Protein AF-A0A085F455-F1 (afdb_monomer)

pLDDT: mean 87.19, std 20.41, range [23.97, 98.62]

Nearest PDB structures (foldseek):
  7vla-assembly1_R  TM=3.488E-01  e=4.390E+00  Homo sapiens
  8xzj-assembly1_R  TM=2.790E-01  e=6.170E+00  Homo sapiens

Secondary structure (DSSP, 8-state):
---------------------------------TT-SS---HHHHIIIIIGGG--TT-HHHHHHHHHHHHHHHHHHHHHHHHHHHHHHHHHTTSTT--HHHHHHIIIIIHHHHHHHHHHHHHHHHH--TT--SPPPHHHHHHHHHHHHHHHHHHHHHHHHHHHHHHHHH--HHHHTS-GGG--TTSHHHHT-TTTHHHHHHHGGGHHHHHHHHHHHHHHHHSSPPB--S-B--HHHHHHHHHHHHHHHHHHHTT-HHHHHHHHHHHHT-SB---EEBSSTTSPPEESTTHHHHHHHHHHHHHHHHHHHHS--TT-----

Foldseek 3Di:
DDDDDDDDPDPDDDDDDDDDDPPPPPPPPPDDPLCHVFNQDLVVLCVVQQPVFDDPPCPVRNLVSSLRSQQSNLVSLLRLLVSLLVLLVVLLVDPQADPQLSVLSVPQQNVLSVLLNVLSVQLCVLDGSPFWWFAFPVSQVSNLVSLLSNLVSLQSNQLSLQLSQCRRFFDPDLNPDDSVQTGLQHPSQCPTPRRVVLNVVLVVCPVVVVVSCVVNVCSVPNAGKGFHRFDADPVLVVLLVVLVVQLVVCVVVVNVVSNVVSVVVNSRGHTGDQWMDRDPVDDTHHVPPPVSSSSSSSSSSSSSSSVVSDPPPPPDDDD

Structure (mmCIF, N/CA/C/O backbone):
data_AF-A0A085F455-F1
#
_entry.id   AF-A0A085F455-F1
#
loop_
_atom_site.group_PDB
_atom_site.id
_atom_site.type_symbol
_atom_site.label_atom_id
_atom_site.label_alt_id
_atom_site.label_comp_id
_atom_site.label_asym_id
_atom_site.label_entity_id
_atom_site.label_seq_id
_atom_site.pdbx_PDB_ins_code
_atom_site.Cartn_x
_atom_site.Cartn_y
_atom_site.Cartn_z
_atom_site.occupancy
_atom_site.B_iso_or_equiv
_atom_site.auth_seq_id
_atom_site.auth_comp_id
_atom_site.auth_asym_id
_atom_site.auth_atom_id
_atom_site.pdbx_PDB_model_num
ATOM 1 N N . MET A 1 1 ? 29.795 32.555 8.365 1.00 33.47 1 MET A N 1
ATOM 2 C CA . MET A 1 1 ? 28.987 32.125 7.207 1.00 33.47 1 MET A CA 1
ATOM 3 C C . MET A 1 1 ? 27.929 31.179 7.748 1.00 33.47 1 MET A C 1
ATOM 5 O O . MET A 1 1 ? 28.244 30.053 8.103 1.00 33.47 1 MET A O 1
ATOM 9 N N . ALA A 1 2 ? 26.744 31.723 8.022 1.00 25.17 2 ALA A N 1
ATOM 10 C CA . ALA A 1 2 ? 25.673 31.047 8.744 1.00 25.17 2 ALA A CA 1
ATOM 11 C C . ALA A 1 2 ? 24.740 30.371 7.738 1.00 25.17 2 ALA A C 1
ATOM 13 O O . ALA A 1 2 ? 24.202 31.044 6.862 1.00 25.17 2 ALA A O 1
ATOM 14 N N . ILE A 1 3 ? 24.563 29.058 7.863 1.00 25.19 3 ILE A N 1
ATOM 15 C CA . ILE A 1 3 ? 23.544 28.315 7.124 1.00 25.19 3 ILE A CA 1
ATOM 16 C C . ILE A 1 3 ? 22.402 28.053 8.101 1.00 25.19 3 ILE A C 1
ATOM 18 O O . ILE A 1 3 ? 22.572 27.426 9.148 1.00 25.19 3 ILE A O 1
ATOM 22 N N . ASN A 1 4 ? 21.266 28.658 7.767 1.00 23.97 4 ASN A N 1
ATOM 23 C CA . ASN A 1 4 ? 20.031 28.667 8.528 1.00 23.97 4 ASN A CA 1
ATOM 24 C C . ASN A 1 4 ? 19.478 27.254 8.719 1.00 23.97 4 ASN A C 1
ATOM 26 O O . ASN A 1 4 ? 19.321 26.491 7.768 1.00 23.97 4 ASN A O 1
ATOM 30 N N . ARG A 1 5 ? 19.119 26.960 9.970 1.00 28.23 5 ARG A N 1
ATOM 31 C CA . ARG A 1 5 ? 18.259 25.842 10.355 1.00 28.23 5 ARG A CA 1
ATOM 32 C C . ARG A 1 5 ? 16.844 26.135 9.856 1.00 28.23 5 ARG A C 1
ATOM 34 O O . ARG A 1 5 ? 16.268 27.151 10.242 1.00 28.23 5 ARG A O 1
ATOM 41 N N . CYS A 1 6 ? 16.289 25.257 9.027 1.00 24.95 6 CYS A N 1
ATOM 42 C CA . CYS A 1 6 ? 14.862 25.272 8.728 1.00 24.95 6 CYS A CA 1
ATOM 43 C C . CYS A 1 6 ? 14.133 24.633 9.919 1.00 24.95 6 CYS A C 1
ATOM 45 O O . CYS A 1 6 ? 14.405 23.486 10.268 1.00 24.95 6 CYS A O 1
ATOM 47 N N . ARG A 1 7 ? 13.310 25.439 10.596 1.00 31.94 7 ARG A N 1
ATOM 48 C CA . ARG A 1 7 ? 12.526 25.086 11.781 1.00 31.94 7 ARG A CA 1
ATOM 49 C C . ARG A 1 7 ? 11.224 24.394 11.380 1.00 31.94 7 ARG A C 1
ATOM 51 O O . ARG A 1 7 ? 10.552 24.842 10.457 1.00 31.94 7 ARG A O 1
ATOM 58 N N . ASP A 1 8 ? 10.903 23.340 12.120 1.00 29.95 8 ASP A N 1
ATOM 59 C CA . ASP A 1 8 ? 9.626 23.088 12.796 1.00 29.95 8 ASP A CA 1
ATOM 60 C C . ASP A 1 8 ? 8.366 23.681 12.146 1.00 29.95 8 ASP A C 1
ATOM 62 O O . ASP A 1 8 ? 8.032 24.853 12.314 1.00 29.95 8 ASP A O 1
ATOM 66 N N . THR A 1 9 ? 7.601 22.824 11.470 1.00 29.20 9 THR A N 1
ATOM 67 C CA . THR A 1 9 ? 6.179 23.065 11.206 1.00 29.20 9 THR A CA 1
ATOM 68 C C . THR A 1 9 ? 5.380 22.614 12.431 1.00 29.20 9 THR A C 1
ATOM 70 O O . THR A 1 9 ? 4.799 21.530 12.450 1.00 29.20 9 THR A O 1
ATOM 73 N N . GLU A 1 10 ? 5.382 23.431 13.486 1.00 25.84 10 GLU A N 1
ATOM 74 C CA . GLU A 1 10 ? 4.352 23.359 14.524 1.00 25.84 10 GLU A CA 1
ATOM 75 C C . GLU A 1 10 ? 3.045 23.903 13.939 1.00 25.84 10 GLU A C 1
ATOM 77 O O . GLU A 1 10 ? 2.931 25.075 13.581 1.00 25.84 10 GLU A O 1
ATOM 82 N N . ILE A 1 11 ? 2.043 23.033 13.828 1.00 29.02 11 ILE A N 1
ATOM 83 C CA . ILE A 1 11 ? 0.662 23.444 13.583 1.00 29.02 11 ILE A CA 1
ATOM 84 C C . ILE A 1 11 ? 0.160 24.065 14.890 1.00 29.02 11 ILE A C 1
ATOM 86 O O . ILE A 1 11 ? -0.181 23.359 15.838 1.00 29.02 11 ILE A O 1
ATOM 90 N N . ILE A 1 12 ? 0.154 25.396 14.949 1.00 26.20 12 ILE A N 1
ATOM 91 C CA . ILE A 1 12 ? -0.467 26.161 16.030 1.00 26.20 12 ILE A CA 1
ATOM 92 C C . ILE A 1 12 ? -1.983 26.098 15.824 1.00 26.20 12 ILE A C 1
ATOM 94 O O . ILE A 1 12 ? -2.517 26.689 14.886 1.00 26.20 12 ILE A O 1
ATOM 98 N N . PHE A 1 13 ? -2.689 25.394 16.710 1.00 29.12 13 PHE A N 1
ATOM 99 C CA . PHE A 1 13 ? -4.137 25.536 16.836 1.00 29.12 13 PHE A CA 1
ATOM 100 C C . PHE A 1 13 ? -4.429 26.903 17.461 1.00 29.12 13 PHE A C 1
ATOM 102 O O . PHE A 1 13 ? -4.141 27.140 18.633 1.00 29.12 13 PHE A O 1
ATOM 109 N N . MET A 1 14 ? -4.984 27.822 16.671 1.00 25.28 14 MET A N 1
ATOM 110 C CA . MET A 1 14 ? -5.562 29.052 17.203 1.00 25.28 14 MET A CA 1
ATOM 111 C C . MET A 1 14 ? -6.823 28.705 17.996 1.00 25.28 14 MET A C 1
ATOM 113 O O . MET A 1 14 ? -7.819 28.265 17.424 1.00 25.28 14 MET A O 1
ATOM 117 N N . ALA A 1 15 ? -6.785 28.926 19.310 1.00 30.97 15 ALA A N 1
ATOM 118 C CA . ALA A 1 15 ? -7.984 28.973 20.133 1.00 30.97 15 ALA A CA 1
ATOM 119 C C . ALA A 1 15 ? -8.836 30.173 19.686 1.00 30.97 15 ALA A C 1
ATOM 121 O O . ALA A 1 15 ? -8.443 31.328 19.859 1.00 30.97 15 ALA A O 1
ATOM 122 N N . VAL A 1 16 ? -9.978 29.895 19.059 1.00 33.66 16 VAL A N 1
ATOM 123 C CA . VAL A 1 16 ? -10.995 30.902 18.743 1.00 33.66 16 VAL A CA 1
ATOM 124 C C . VAL A 1 16 ? -11.759 31.208 20.031 1.00 33.66 16 VAL A C 1
ATOM 126 O O . VAL A 1 16 ? -12.177 30.292 20.732 1.00 33.66 16 VAL A O 1
ATOM 129 N N . SER A 1 17 ? -11.886 32.493 20.366 1.00 35.75 17 SER A N 1
ATOM 130 C CA . SER A 1 17 ? -12.490 32.969 21.613 1.00 35.75 17 SER A CA 1
ATOM 131 C C . SER A 1 17 ? -13.966 32.586 21.752 1.00 35.75 17 SER A C 1
ATOM 133 O O . SER A 1 17 ? -14.733 32.745 20.798 1.00 35.75 17 SER A O 1
ATOM 135 N N . ASP A 1 18 ? -14.356 32.212 22.972 1.00 43.06 18 ASP A N 1
ATOM 136 C CA . ASP A 1 18 ? -15.727 31.955 23.421 1.00 43.06 18 ASP A CA 1
ATOM 137 C C . ASP A 1 18 ? -16.638 33.181 23.246 1.00 43.06 18 ASP A C 1
ATOM 139 O O . ASP A 1 18 ? -16.778 34.015 24.139 1.00 43.06 18 ASP A O 1
ATOM 143 N N . ASN A 1 19 ? -17.307 33.276 22.099 1.00 42.50 19 ASN A N 1
ATOM 144 C CA . ASN A 1 19 ? -18.553 34.025 21.986 1.00 42.50 19 ASN A CA 1
ATOM 145 C C . ASN A 1 19 ? -19.696 33.013 21.943 1.00 42.50 19 ASN A C 1
ATOM 147 O O . ASN A 1 19 ? -19.888 32.311 20.951 1.00 42.50 19 ASN A O 1
ATOM 151 N N . ALA A 1 20 ? -20.429 32.931 23.055 1.00 49.34 20 ALA A N 1
ATOM 152 C CA . ALA A 1 20 ? -21.571 32.049 23.247 1.00 49.34 20 ALA A CA 1
ATOM 153 C C . ALA A 1 20 ? -22.680 32.357 22.226 1.00 49.34 20 ALA A C 1
ATOM 155 O O . ALA A 1 20 ? -23.489 33.268 22.407 1.00 49.34 20 ALA A O 1
ATOM 156 N N . LEU A 1 21 ? -22.703 31.584 21.142 1.00 42.16 21 LEU A N 1
ATOM 157 C CA . LEU A 1 21 ? -23.845 31.480 20.243 1.00 42.16 21 LEU A CA 1
ATOM 158 C C . LEU A 1 21 ? -24.899 30.534 20.847 1.00 42.16 21 LEU A C 1
ATOM 160 O O . LEU A 1 21 ? -24.553 29.653 21.640 1.00 42.16 21 LEU A O 1
ATOM 164 N N . PRO A 1 22 ? -26.187 30.699 20.493 1.00 40.34 22 PRO A N 1
ATOM 165 C CA . PRO A 1 22 ? -27.268 29.882 21.033 1.00 40.34 22 PRO A CA 1
ATOM 166 C C . PRO A 1 22 ? -26.998 28.405 20.749 1.00 40.34 22 PRO A C 1
ATOM 168 O O . PRO A 1 22 ? -26.666 28.047 19.619 1.00 40.34 22 PRO A O 1
ATOM 171 N N . SER A 1 23 ? -27.158 27.550 21.760 1.00 42.47 23 SER A N 1
ATOM 172 C CA . SER A 1 23 ? -26.943 26.104 21.679 1.00 42.47 23 SER A CA 1
ATOM 173 C C . SER A 1 23 ? -28.017 25.419 20.821 1.00 42.47 23 SER A C 1
ATOM 175 O O . SER A 1 23 ? -28.858 24.672 21.320 1.00 42.47 23 SER A O 1
ATOM 177 N N . GLN A 1 24 ? -28.015 25.677 19.516 1.00 43.00 24 GLN A N 1
ATOM 178 C CA . GLN A 1 24 ? -28.604 24.770 18.543 1.00 43.00 24 GLN A CA 1
ATOM 179 C C . GLN A 1 24 ? -27.673 23.567 18.445 1.00 43.00 24 GLN A C 1
ATOM 181 O O . GLN A 1 24 ? -26.610 23.608 17.829 1.00 43.00 24 GLN A O 1
ATOM 186 N N . ARG A 1 25 ? -28.063 22.503 19.143 1.00 37.16 25 ARG A N 1
ATOM 187 C CA . ARG A 1 25 ? -27.432 21.192 19.067 1.00 37.16 25 ARG A CA 1
ATOM 188 C C . ARG A 1 25 ? -27.737 20.637 17.674 1.00 37.16 25 ARG A C 1
ATOM 190 O O . ARG A 1 25 ? -28.777 20.025 17.466 1.00 37.16 25 ARG A O 1
ATOM 197 N N . TRP A 1 26 ? -26.887 20.943 16.699 1.00 39.47 26 TRP A N 1
ATOM 198 C CA . TRP A 1 26 ? -26.943 20.298 15.394 1.00 39.47 26 TRP A CA 1
ATOM 199 C C . TRP A 1 26 ? -26.636 18.819 15.622 1.00 39.47 26 TRP A C 1
ATOM 201 O O . TRP A 1 26 ? -25.518 18.468 15.998 1.00 39.47 26 TRP A O 1
ATOM 211 N N . GLU A 1 27 ? -27.637 17.955 15.462 1.00 40.25 27 GLU A N 1
ATOM 212 C CA . GLU A 1 27 ? -27.407 16.520 15.326 1.00 40.25 27 GLU A CA 1
ATOM 213 C C . GLU A 1 27 ? -26.680 16.310 13.999 1.00 40.25 27 GLU A C 1
ATOM 215 O O . GLU A 1 27 ? -27.286 16.149 12.941 1.00 40.25 27 GLU A O 1
ATOM 220 N N . ILE A 1 28 ? -25.350 16.389 14.039 1.00 45.66 28 ILE A N 1
ATOM 221 C CA . ILE A 1 28 ? -24.514 15.981 12.920 1.00 45.66 28 ILE A CA 1
ATOM 222 C C . ILE A 1 28 ? -24.628 14.457 12.862 1.00 45.66 28 ILE A C 1
ATOM 224 O O . ILE A 1 28 ? -23.912 13.737 13.554 1.00 45.66 28 ILE A O 1
ATOM 228 N N . SER A 1 29 ? -25.575 13.958 12.066 1.00 44.03 29 SER A N 1
ATOM 229 C CA . SER A 1 29 ? -25.596 12.553 11.673 1.00 44.03 29 SER A CA 1
ATOM 230 C C . SER A 1 29 ? -24.431 12.339 10.711 1.00 44.03 29 SER A C 1
ATOM 232 O O . SER A 1 29 ? -24.563 12.513 9.500 1.00 44.03 29 SER A O 1
ATOM 234 N N . VAL A 1 30 ? -23.259 12.022 11.262 1.00 52.03 30 VAL A N 1
ATOM 235 C CA . VAL A 1 30 ? -22.122 11.549 10.474 1.00 52.03 30 VAL A CA 1
ATOM 236 C C . VAL A 1 30 ? -22.474 10.134 10.026 1.00 52.03 30 VAL A C 1
ATOM 238 O O . VAL A 1 30 ? -22.297 9.170 10.764 1.00 52.03 30 VAL A O 1
ATOM 241 N N . ARG A 1 31 ? -23.070 10.005 8.839 1.00 53.38 31 ARG A N 1
ATOM 242 C CA . ARG A 1 31 ? -23.125 8.716 8.152 1.00 53.38 31 ARG A CA 1
ATOM 243 C C . ARG A 1 31 ? -21.870 8.607 7.314 1.00 53.38 31 ARG A C 1
ATOM 245 O O . ARG A 1 31 ? -21.777 9.252 6.271 1.00 53.38 31 ARG A O 1
ATOM 252 N N . PHE A 1 32 ? -20.926 7.800 7.778 1.00 56.12 32 PHE A N 1
ATOM 253 C CA . PHE A 1 32 ? -19.846 7.350 6.920 1.00 56.12 32 PHE A CA 1
ATOM 254 C C . PHE A 1 32 ? -20.467 6.591 5.751 1.00 56.12 32 PHE A C 1
ATOM 256 O O . PHE A 1 32 ? -21.420 5.820 5.904 1.00 56.12 32 PHE A O 1
ATOM 263 N N . ASN A 1 33 ? -20.010 6.902 4.545 1.00 54.34 33 ASN A N 1
ATOM 264 C CA . ASN A 1 33 ? -20.393 6.103 3.403 1.00 54.34 33 ASN A CA 1
ATOM 265 C C . ASN A 1 33 ? -19.706 4.747 3.594 1.00 54.34 33 ASN A C 1
ATOM 267 O O . ASN A 1 33 ? -18.479 4.686 3.557 1.00 54.34 33 ASN A O 1
ATOM 271 N N . LYS A 1 34 ? -20.494 3.684 3.793 1.00 51.16 34 LYS A N 1
ATOM 272 C CA . LYS A 1 34 ? -19.997 2.322 4.044 1.00 51.16 34 LYS A CA 1
ATOM 273 C C . LYS A 1 34 ? -18.950 1.869 3.012 1.00 51.16 34 LYS A C 1
ATOM 275 O O . LYS A 1 34 ? -18.047 1.100 3.322 1.00 51.16 34 LYS A O 1
ATOM 280 N N . PHE A 1 35 ? -19.030 2.404 1.791 1.00 46.34 35 PHE A N 1
ATOM 281 C CA . PHE A 1 35 ? -18.082 2.151 0.703 1.00 46.34 35 PHE A CA 1
ATOM 282 C C . PHE A 1 35 ? -17.162 3.337 0.385 1.00 46.34 35 PHE A C 1
ATOM 284 O O . PHE A 1 35 ? -16.270 3.207 -0.452 1.00 46.34 35 PHE A O 1
ATOM 291 N N . GLY A 1 36 ? -17.309 4.481 1.058 1.00 52.22 36 GLY A N 1
ATOM 292 C CA . GLY A 1 36 ? -16.774 5.763 0.589 1.00 52.22 36 GLY A CA 1
ATOM 293 C C . GLY A 1 36 ? -17.214 6.084 -0.835 1.00 52.22 36 GLY A C 1
ATOM 294 O O . GLY A 1 36 ? -18.028 5.373 -1.428 1.00 52.22 36 GLY A O 1
ATOM 295 N N . ALA A 1 37 ? -16.711 7.172 -1.409 1.00 50.44 37 ALA A N 1
ATOM 296 C CA . ALA A 1 37 ? -16.902 7.403 -2.839 1.00 50.44 37 ALA A CA 1
ATOM 297 C C . ALA A 1 37 ? -15.945 6.549 -3.695 1.00 50.44 37 ALA A C 1
ATOM 299 O O . ALA A 1 37 ? -16.165 6.415 -4.897 1.00 50.44 37 ALA A O 1
ATOM 300 N N . GLY A 1 38 ? -14.894 5.971 -3.098 1.00 62.97 38 GLY A N 1
ATOM 301 C CA . GLY A 1 38 ? -13.926 5.114 -3.785 1.00 62.97 38 GLY A CA 1
ATOM 302 C C . GLY A 1 38 ? -14.217 3.623 -3.624 1.00 62.97 38 GLY A C 1
ATOM 303 O O . GLY A 1 38 ? -14.039 3.082 -2.537 1.00 62.97 38 GLY A O 1
ATOM 304 N N . GLU A 1 39 ? -14.587 2.960 -4.721 1.00 85.19 39 GLU A N 1
ATOM 305 C CA . GLU A 1 39 ? -14.571 1.498 -4.825 1.00 85.19 39 GLU A CA 1
ATOM 306 C C . GLU A 1 39 ? -13.124 0.990 -4.738 1.00 85.19 39 GLU A C 1
ATOM 308 O O . GLU A 1 39 ? -12.268 1.413 -5.523 1.00 85.19 39 GLU A O 1
ATOM 313 N N . VAL A 1 40 ? -12.848 0.105 -3.780 1.00 92.25 40 VAL A N 1
ATOM 314 C CA . VAL A 1 40 ? -11.494 -0.393 -3.481 1.00 92.25 40 VAL A CA 1
ATOM 315 C C . VAL A 1 40 ? -11.287 -1.846 -3.893 1.00 92.25 40 VAL A C 1
ATOM 317 O O . VAL A 1 40 ? -10.155 -2.320 -3.841 1.00 92.25 40 VAL A O 1
ATOM 320 N N . ASP A 1 41 ? -12.343 -2.549 -4.308 1.00 92.00 41 ASP A N 1
ATOM 321 C CA . ASP A 1 41 ? -12.247 -3.911 -4.824 1.00 92.00 41 ASP A CA 1
ATOM 322 C C . ASP A 1 41 ? -11.886 -3.895 -6.316 1.00 92.00 41 ASP A C 1
ATOM 324 O O . ASP A 1 41 ? -12.641 -3.395 -7.161 1.00 92.00 41 ASP A O 1
ATOM 328 N N . TYR A 1 42 ? -10.732 -4.475 -6.663 1.00 94.12 42 TYR A N 1
ATOM 329 C CA . TYR A 1 42 ? -10.312 -4.616 -8.054 1.00 94.12 42 TYR A CA 1
ATOM 330 C C . TYR A 1 42 ? -11.346 -5.349 -8.914 1.00 94.12 42 TYR A C 1
ATOM 332 O O . TYR A 1 42 ? -11.505 -5.011 -10.088 1.00 94.12 42 TYR A O 1
ATOM 340 N N . ALA A 1 43 ? -12.076 -6.323 -8.362 1.00 93.19 43 ALA A N 1
ATOM 341 C CA . ALA A 1 43 ? -13.055 -7.101 -9.115 1.00 93.19 43 ALA A CA 1
ATOM 342 C C . ALA A 1 43 ? -14.157 -6.212 -9.710 1.00 93.19 43 ALA A C 1
ATOM 344 O O . ALA A 1 43 ? -14.609 -6.451 -10.834 1.00 93.19 43 ALA A O 1
ATOM 345 N N . VAL A 1 44 ? -14.546 -5.148 -9.002 1.00 90.81 44 VAL A N 1
ATOM 346 C CA . VAL A 1 44 ? -15.529 -4.184 -9.501 1.00 90.81 44 VAL A CA 1
ATOM 347 C C . VAL A 1 44 ? -14.956 -3.410 -10.685 1.00 90.81 44 VAL A C 1
ATOM 349 O O . VAL A 1 44 ? -15.589 -3.371 -11.743 1.00 90.81 44 VAL A O 1
ATOM 352 N N . HIS A 1 45 ? -13.733 -2.888 -10.573 1.00 91.19 45 HIS A N 1
ATOM 353 C CA . HIS A 1 45 ? -13.065 -2.186 -11.677 1.00 91.19 45 HIS A CA 1
ATOM 354 C C . HIS A 1 45 ? -12.835 -3.101 -12.882 1.00 91.19 45 HIS A C 1
ATOM 356 O O . HIS A 1 45 ? -13.123 -2.720 -14.014 1.00 91.19 45 HIS A O 1
ATOM 362 N N . TYR A 1 46 ? -12.405 -4.342 -12.660 1.00 93.19 46 TYR A N 1
ATOM 363 C CA . TYR A 1 46 ? -12.256 -5.335 -13.721 1.00 93.19 46 TYR A CA 1
ATOM 364 C C . TYR A 1 46 ? -13.590 -5.601 -14.426 1.00 93.19 46 TYR A C 1
ATOM 366 O O . TYR A 1 46 ? -13.653 -5.600 -15.654 1.00 93.19 46 TYR A O 1
ATOM 374 N N . SER A 1 47 ? -14.679 -5.776 -13.671 1.00 92.00 47 SER A N 1
ATOM 375 C CA . SER A 1 47 ? -16.007 -6.022 -14.244 1.00 92.00 47 SER A CA 1
ATOM 376 C C . SER A 1 47 ? -16.530 -4.854 -15.090 1.00 92.00 47 SER A C 1
ATOM 378 O O . SER A 1 47 ? -17.247 -5.079 -16.062 1.00 92.00 47 SER A O 1
ATOM 380 N N . GLN A 1 48 ? -16.159 -3.619 -14.742 1.00 90.44 48 GLN A N 1
ATOM 381 C CA . GLN A 1 48 ? -16.613 -2.405 -15.421 1.00 90.44 48 GLN A CA 1
ATOM 382 C C . GLN A 1 48 ? -15.744 -2.047 -16.629 1.00 90.44 48 GLN A C 1
ATOM 384 O O . GLN A 1 48 ? -16.273 -1.669 -17.674 1.00 90.44 48 GLN A O 1
ATOM 389 N N . PHE A 1 49 ? -14.422 -2.158 -16.489 1.00 87.19 49 PHE A N 1
ATOM 390 C CA . PHE A 1 49 ? -13.463 -1.632 -17.460 1.00 87.19 49 PHE A CA 1
ATOM 391 C C . PHE A 1 49 ? -12.788 -2.713 -18.303 1.00 87.19 49 PHE A C 1
ATOM 393 O O . PHE A 1 49 ? -12.408 -2.415 -19.429 1.00 87.19 49 PHE A O 1
ATOM 400 N N . ALA A 1 50 ? -12.672 -3.951 -17.808 1.00 90.31 50 ALA A N 1
ATOM 401 C CA . ALA A 1 50 ? -11.998 -5.043 -18.509 1.00 90.31 50 ALA A CA 1
ATOM 402 C C . ALA A 1 50 ? -12.972 -6.059 -19.107 1.00 90.31 50 ALA A C 1
ATOM 404 O O . ALA A 1 50 ? -13.070 -6.179 -20.329 1.00 90.31 50 ALA A O 1
ATOM 405 N N . ALA A 1 51 ? -13.730 -6.754 -18.259 1.00 92.06 51 ALA A N 1
ATOM 406 C CA . ALA A 1 51 ? -14.567 -7.889 -18.640 1.00 92.06 51 ALA A CA 1
ATOM 407 C C . ALA A 1 51 ? -15.477 -7.661 -19.870 1.00 92.06 51 ALA A C 1
ATOM 409 O O . ALA A 1 51 ? -15.568 -8.575 -20.690 1.00 92.06 51 ALA A O 1
ATOM 410 N N . PRO A 1 52 ? -16.111 -6.484 -20.076 1.00 93.56 52 PRO A N 1
ATOM 411 C CA . PRO A 1 52 ? -16.991 -6.262 -21.227 1.00 93.56 52 PRO A CA 1
ATOM 412 C C . PRO A 1 52 ? -16.265 -6.224 -22.577 1.00 93.56 52 PRO A C 1
ATOM 414 O O . PRO A 1 52 ? -16.904 -6.361 -23.621 1.00 93.56 52 PRO A O 1
ATOM 417 N N . PHE A 1 53 ? -14.950 -6.006 -22.564 1.00 91.38 53 PHE A N 1
ATOM 418 C CA . PHE A 1 53 ? -14.150 -5.754 -23.758 1.00 91.38 53 PHE A CA 1
ATOM 419 C C . PHE A 1 53 ? -13.051 -6.793 -23.989 1.00 91.38 53 PHE A C 1
ATOM 421 O O . PHE A 1 53 ? -12.316 -6.681 -24.971 1.00 91.38 53 PHE A O 1
ATOM 428 N N . VAL A 1 54 ? -12.931 -7.801 -23.119 1.00 89.06 54 VAL A N 1
ATOM 429 C CA . VAL A 1 54 ? -12.000 -8.914 -23.322 1.00 89.06 54 VAL A CA 1
ATOM 430 C C . VAL A 1 54 ? -12.468 -9.749 -24.512 1.00 89.06 54 VAL A C 1
ATOM 432 O O . VAL A 1 54 ? -13.581 -10.273 -24.530 1.00 89.06 54 VAL A O 1
ATOM 435 N N . ILE A 1 55 ? -11.602 -9.877 -25.516 1.00 89.62 55 ILE A N 1
ATOM 436 C CA . ILE A 1 55 ? -11.861 -10.634 -26.743 1.00 89.62 55 ILE A CA 1
ATOM 437 C C . ILE A 1 55 ? -10.797 -11.726 -26.870 1.00 89.62 55 ILE A C 1
ATOM 439 O O . ILE A 1 55 ? -9.595 -11.466 -26.746 1.00 89.62 55 ILE A O 1
ATOM 443 N N . GLU A 1 56 ? -11.232 -12.959 -27.130 1.00 91.75 56 GLU A N 1
ATOM 444 C CA . GLU A 1 56 ? -10.327 -14.085 -27.367 1.00 91.75 56 GLU A CA 1
ATOM 445 C C . GLU A 1 56 ? -9.405 -13.794 -28.565 1.00 91.75 56 GLU A C 1
ATOM 447 O O . GLU A 1 56 ? -9.849 -13.348 -29.623 1.00 91.75 56 GLU A O 1
ATOM 452 N N . GLY A 1 57 ? -8.099 -14.0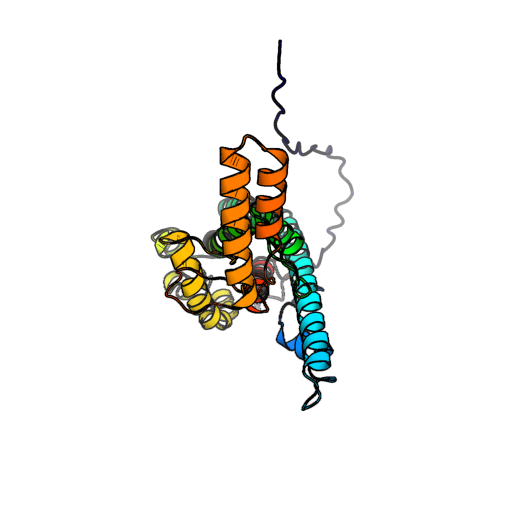14 -28.389 1.00 90.44 57 GLY A N 1
ATOM 453 C CA . GLY A 1 57 ? -7.092 -13.792 -29.431 1.00 90.44 57 GLY A CA 1
ATOM 454 C C . GLY A 1 57 ? -6.640 -12.338 -29.632 1.00 90.44 57 GLY A C 1
ATOM 455 O O . GLY A 1 57 ? -5.807 -12.099 -30.504 1.00 90.44 57 GLY A O 1
ATOM 456 N N . ASN A 1 58 ? -7.126 -11.368 -28.843 1.00 94.38 58 ASN A N 1
ATOM 457 C CA . ASN A 1 58 ? -6.683 -9.969 -28.924 1.00 94.38 58 ASN A CA 1
ATOM 458 C C . ASN A 1 58 ? -5.962 -9.501 -27.647 1.00 94.38 58 ASN A C 1
ATOM 460 O O . ASN A 1 58 ? -6.467 -8.683 -26.880 1.00 94.38 58 ASN A O 1
ATOM 464 N N . GLU A 1 59 ? -4.744 -10.004 -27.435 1.00 93.75 59 GLU A N 1
ATOM 465 C CA . GLU A 1 59 ? -3.928 -9.709 -26.245 1.00 93.75 59 GLU A CA 1
ATOM 466 C C . GLU A 1 59 ? -3.664 -8.212 -26.043 1.00 93.75 59 GLU A C 1
ATOM 468 O O . GLU A 1 59 ? -3.660 -7.729 -24.914 1.00 93.75 59 GLU A O 1
ATOM 473 N N . THR A 1 60 ? -3.480 -7.457 -27.131 1.00 92.50 60 THR A N 1
ATOM 474 C CA . THR A 1 60 ? -3.212 -6.012 -27.047 1.00 92.50 60 THR A CA 1
ATOM 475 C C . THR A 1 60 ? -4.419 -5.259 -26.492 1.00 92.50 60 THR A C 1
ATOM 477 O O . THR A 1 60 ? -4.266 -4.415 -25.610 1.00 92.50 60 THR A O 1
ATOM 480 N N . ASN A 1 61 ? -5.617 -5.587 -26.981 1.00 92.69 61 ASN A N 1
ATOM 481 C CA . ASN A 1 61 ? -6.865 -5.003 -26.503 1.00 92.69 61 ASN A CA 1
ATOM 482 C C . ASN A 1 61 ? -7.157 -5.406 -25.054 1.00 92.69 61 ASN A C 1
ATOM 484 O O . ASN A 1 61 ? -7.483 -4.552 -24.236 1.00 92.69 61 ASN A O 1
ATOM 488 N N . ASN A 1 62 ? -6.976 -6.686 -24.720 1.00 94.56 62 ASN A N 1
ATOM 489 C CA . ASN A 1 62 ? -7.211 -7.188 -23.366 1.00 94.56 62 ASN A CA 1
ATOM 490 C C . ASN A 1 62 ? -6.286 -6.494 -22.362 1.00 94.56 62 ASN A C 1
ATOM 492 O O . ASN A 1 62 ? -6.761 -5.972 -21.358 1.00 94.56 62 ASN A O 1
ATOM 496 N N . ARG A 1 63 ? -4.993 -6.374 -22.692 1.00 93.75 63 ARG A N 1
ATOM 497 C CA . ARG A 1 63 ? -4.020 -5.659 -21.861 1.00 93.75 63 ARG A CA 1
ATOM 498 C C . ARG A 1 63 ? -4.405 -4.198 -21.654 1.00 93.75 63 ARG A C 1
ATOM 500 O O . ARG A 1 63 ? -4.307 -3.716 -20.536 1.00 93.75 63 ARG A O 1
ATOM 507 N N . PHE A 1 64 ? -4.851 -3.500 -22.702 1.00 95.31 64 PHE A N 1
ATOM 508 C CA . PHE A 1 64 ? -5.301 -2.111 -22.575 1.00 95.31 64 PHE A CA 1
ATOM 509 C C . PHE A 1 64 ? -6.416 -1.979 -21.530 1.00 95.31 64 PHE A C 1
ATOM 511 O O . PHE A 1 64 ? -6.286 -1.201 -20.590 1.00 95.31 64 PHE A O 1
ATOM 518 N N . PHE A 1 65 ? -7.478 -2.775 -21.650 1.00 95.75 65 PHE A N 1
ATOM 519 C CA . PHE A 1 65 ? -8.622 -2.684 -20.745 1.00 95.75 65 PHE A CA 1
ATOM 520 C C . PHE A 1 65 ? -8.320 -3.178 -19.320 1.00 95.75 65 PHE A C 1
ATOM 522 O O . PHE A 1 65 ? -8.836 -2.624 -18.349 1.00 95.75 65 PHE A O 1
ATOM 529 N N . GLU A 1 66 ? -7.435 -4.165 -19.166 1.00 95.81 66 GLU A N 1
ATOM 530 C CA . GLU A 1 66 ? -6.908 -4.567 -17.858 1.00 95.81 66 GLU A CA 1
ATOM 531 C C . GLU A 1 66 ? -6.106 -3.443 -17.196 1.00 95.81 66 GLU A C 1
ATOM 533 O O . GLU A 1 66 ? -6.282 -3.182 -16.005 1.00 95.81 66 GLU A O 1
ATOM 538 N N . THR A 1 67 ? -5.264 -2.747 -17.962 1.00 96.19 67 THR A N 1
ATOM 539 C CA . THR A 1 67 ? -4.522 -1.578 -17.488 1.00 96.19 67 THR A CA 1
ATOM 540 C C . THR A 1 67 ? -5.464 -0.443 -17.081 1.00 96.19 67 THR A C 1
ATOM 542 O O . THR A 1 67 ? -5.246 0.159 -16.032 1.00 96.19 67 THR A O 1
ATOM 545 N N . GLU A 1 68 ? -6.547 -0.189 -17.825 1.00 96.12 68 GLU A N 1
ATOM 546 C CA . GLU A 1 68 ? -7.565 0.794 -17.416 1.00 96.12 68 GLU A CA 1
ATOM 547 C C . GLU A 1 68 ? -8.233 0.414 -16.090 1.00 96.12 68 GLU A C 1
ATOM 549 O O . GLU A 1 68 ? -8.361 1.258 -15.204 1.00 96.12 68 GLU A O 1
ATOM 554 N N . ALA A 1 69 ? -8.606 -0.858 -15.911 1.00 95.75 69 ALA A N 1
ATOM 555 C CA . ALA A 1 69 ? -9.161 -1.333 -14.645 1.00 95.75 69 ALA A CA 1
ATOM 556 C C . ALA A 1 69 ? -8.178 -1.135 -13.476 1.00 95.75 69 ALA A C 1
ATOM 558 O O . ALA A 1 69 ? -8.584 -0.741 -12.384 1.00 95.75 69 ALA A O 1
ATOM 559 N N . GLN A 1 70 ? -6.882 -1.375 -13.700 1.00 97.12 70 GLN A N 1
ATOM 560 C CA . GLN A 1 70 ? -5.839 -1.177 -12.687 1.00 97.12 70 GLN A CA 1
ATOM 561 C C . GLN A 1 70 ? -5.644 0.306 -12.335 1.00 97.12 70 GLN A C 1
ATOM 563 O O . GLN A 1 70 ? -5.529 0.635 -11.157 1.00 97.12 70 GLN A O 1
ATOM 568 N N . GLU A 1 71 ? -5.640 1.210 -13.319 1.00 96.56 71 GLU A N 1
ATOM 569 C CA . GLU A 1 71 ? -5.550 2.662 -13.077 1.00 96.56 71 GLU A CA 1
ATOM 570 C C . GLU A 1 71 ? -6.759 3.167 -12.273 1.00 96.56 71 GLU A C 1
ATOM 572 O O . GLU A 1 71 ? -6.607 3.900 -11.291 1.00 96.56 71 GLU A O 1
ATOM 577 N N . MET A 1 72 ? -7.967 2.722 -12.636 1.00 95.25 72 MET A N 1
ATOM 578 C CA . MET A 1 72 ? -9.194 3.088 -11.923 1.00 95.25 72 MET A CA 1
ATOM 579 C C . MET A 1 72 ? -9.217 2.555 -10.490 1.00 95.25 72 MET A C 1
ATOM 581 O O . MET A 1 72 ? -9.650 3.265 -9.579 1.00 95.25 72 MET A O 1
ATOM 585 N N . HIS A 1 73 ? -8.682 1.356 -10.266 1.00 95.94 73 HIS A N 1
ATOM 586 C CA . HIS A 1 73 ? -8.522 0.785 -8.931 1.00 95.94 73 HIS A CA 1
ATOM 587 C C . HIS A 1 73 ? -7.553 1.594 -8.064 1.00 95.94 73 HIS A C 1
ATOM 589 O O . HIS A 1 73 ? -7.905 1.972 -6.947 1.00 95.94 73 HIS A O 1
ATOM 595 N N . VAL A 1 74 ? -6.380 1.958 -8.594 1.00 96.69 74 VAL A N 1
ATOM 596 C CA . VAL A 1 74 ? -5.411 2.831 -7.900 1.00 96.69 74 VAL A CA 1
ATOM 597 C C . VAL A 1 74 ? -6.043 4.175 -7.531 1.00 96.69 74 VAL A C 1
ATOM 599 O O . VAL A 1 74 ? -5.863 4.666 -6.410 1.00 96.69 74 VAL A O 1
ATOM 602 N N . PHE A 1 75 ? -6.814 4.768 -8.444 1.00 95.38 75 PHE A N 1
ATOM 603 C CA . PHE A 1 75 ? -7.533 6.013 -8.187 1.00 95.38 75 PHE A CA 1
ATOM 604 C C . PHE A 1 75 ? -8.604 5.852 -7.096 1.00 95.38 75 PHE A C 1
ATOM 606 O O . PHE A 1 75 ? -8.670 6.668 -6.173 1.00 95.38 75 PHE A O 1
ATOM 613 N N . GLY A 1 76 ? -9.398 4.779 -7.160 1.00 94.56 76 GLY A N 1
ATOM 614 C CA . GLY A 1 76 ? -10.416 4.447 -6.161 1.00 94.56 76 GLY A CA 1
ATOM 615 C C . GLY A 1 76 ? -9.827 4.309 -4.758 1.00 94.56 76 GLY A C 1
ATOM 616 O O . GLY A 1 76 ? -10.278 4.984 -3.830 1.00 94.56 76 GLY A O 1
ATOM 617 N N . VAL A 1 77 ? -8.749 3.533 -4.625 1.00 95.88 77 VAL A N 1
ATOM 618 C CA . VAL A 1 77 ? -8.011 3.351 -3.364 1.00 95.88 77 VAL A CA 1
ATOM 619 C C . VAL A 1 77 ? -7.452 4.677 -2.844 1.00 95.88 77 VAL A C 1
ATOM 621 O O . VAL A 1 77 ? -7.586 4.980 -1.660 1.00 95.88 77 VAL A O 1
ATOM 624 N N . THR A 1 78 ? -6.886 5.514 -3.719 1.00 95.75 78 THR A N 1
ATOM 625 C CA . THR A 1 78 ? -6.343 6.829 -3.332 1.00 95.75 78 THR A CA 1
ATOM 626 C C . THR A 1 78 ? -7.416 7.732 -2.720 1.00 95.75 78 THR A C 1
ATOM 628 O O . THR A 1 78 ? -7.192 8.344 -1.673 1.00 95.75 78 THR A O 1
ATOM 631 N N . ASN A 1 79 ? -8.596 7.800 -3.340 1.00 94.62 79 ASN A N 1
ATOM 632 C CA . ASN A 1 79 ? -9.711 8.581 -2.805 1.00 94.62 79 ASN A CA 1
ATOM 633 C C . ASN A 1 79 ? -10.192 8.015 -1.468 1.00 94.62 79 ASN A C 1
ATOM 635 O O . ASN A 1 79 ? -10.387 8.771 -0.518 1.00 94.62 79 ASN A O 1
ATOM 639 N N . ALA A 1 80 ? -10.301 6.691 -1.367 1.00 94.12 80 ALA A N 1
ATOM 640 C CA . ALA A 1 80 ? -10.772 6.021 -0.165 1.00 94.12 80 ALA A CA 1
ATOM 641 C C . ALA A 1 80 ? -9.835 6.236 1.044 1.00 94.12 80 ALA A C 1
ATOM 643 O O . ALA A 1 80 ? -10.316 6.454 2.156 1.00 94.12 80 ALA A O 1
ATOM 644 N N . VAL A 1 81 ? -8.510 6.267 0.837 1.00 94.94 81 VAL A N 1
ATOM 645 C CA . VAL A 1 81 ? -7.525 6.625 1.881 1.00 94.94 81 VAL A CA 1
ATOM 646 C C . VAL A 1 81 ? -7.724 8.062 2.376 1.00 94.94 81 VAL A C 1
ATOM 648 O O . VAL A 1 81 ? -7.697 8.315 3.585 1.00 94.94 81 VAL A O 1
ATOM 651 N N . ASN A 1 82 ? -7.933 9.011 1.460 1.00 93.50 82 ASN A N 1
ATOM 652 C CA . ASN A 1 82 ? -8.138 10.418 1.810 1.00 93.50 82 ASN A CA 1
ATOM 653 C C . ASN A 1 82 ? -9.442 10.625 2.592 1.00 93.50 82 ASN A C 1
ATOM 655 O O . ASN A 1 82 ? -9.440 11.316 3.611 1.00 93.50 82 ASN A O 1
ATOM 659 N N . GLU A 1 83 ? -10.531 9.997 2.144 1.00 93.00 83 GLU A N 1
ATOM 660 C CA . GLU A 1 83 ? -11.826 10.022 2.831 1.00 93.00 83 GLU A CA 1
ATOM 661 C C . GLU A 1 83 ? -11.713 9.457 4.242 1.00 93.00 83 GLU A C 1
ATOM 663 O O . GLU A 1 83 ? -12.049 10.138 5.207 1.00 93.00 83 GLU A O 1
ATOM 668 N N . LEU A 1 84 ? -11.132 8.266 4.385 1.00 92.62 84 LEU A N 1
ATOM 669 C CA . LEU A 1 84 ? -11.019 7.609 5.681 1.00 92.62 84 LEU A CA 1
ATOM 670 C C . LEU A 1 84 ? -10.139 8.383 6.676 1.00 92.62 84 LEU A C 1
ATOM 672 O O . LEU A 1 84 ? -10.346 8.323 7.890 1.00 92.62 84 LEU A O 1
ATOM 676 N N . THR A 1 85 ? -9.152 9.121 6.165 1.00 93.88 85 THR A N 1
ATOM 677 C CA . THR A 1 85 ?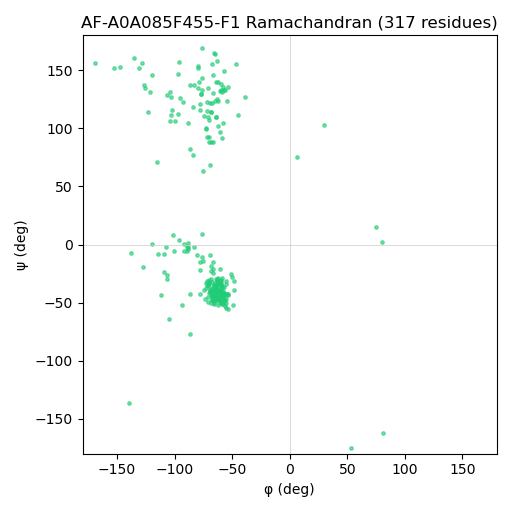 -8.330 10.031 6.972 1.00 93.88 85 THR A CA 1
ATOM 678 C C . THR A 1 85 ? -9.150 11.225 7.466 1.00 93.88 85 THR A C 1
ATOM 680 O O . THR A 1 85 ? -9.000 11.641 8.618 1.00 93.88 85 THR A O 1
ATOM 683 N N . ALA A 1 86 ? -10.015 11.787 6.617 1.00 92.88 86 ALA A N 1
ATOM 684 C CA . ALA A 1 86 ? -10.918 12.868 7.002 1.00 92.88 86 ALA A CA 1
ATOM 685 C C . ALA A 1 86 ? -11.958 12.389 8.028 1.00 92.88 86 ALA A C 1
ATOM 687 O O . ALA A 1 86 ? -12.189 13.071 9.027 1.00 92.88 86 ALA A O 1
ATOM 688 N N . ASP A 1 87 ? -12.503 11.191 7.838 1.00 91.44 87 ASP A N 1
ATOM 689 C CA . ASP A 1 87 ? -13.441 10.549 8.760 1.00 91.44 87 ASP A CA 1
ATOM 690 C C . ASP A 1 87 ? -12.820 10.353 10.152 1.00 91.44 87 ASP A C 1
ATOM 692 O O . ASP A 1 87 ? -13.394 10.762 11.167 1.00 91.44 87 ASP A O 1
ATOM 696 N N . ALA A 1 88 ? -11.577 9.866 10.210 1.00 92.50 88 ALA A N 1
ATOM 697 C CA . ALA A 1 88 ? -10.852 9.698 11.468 1.00 92.50 88 ALA A CA 1
ATOM 698 C C . ALA A 1 88 ? -10.621 11.036 12.193 1.00 92.50 88 ALA A C 1
ATOM 700 O O . ALA A 1 88 ? -10.653 11.100 13.426 1.00 92.50 88 ALA A O 1
ATOM 701 N N . LEU A 1 89 ? -10.414 12.122 11.440 1.00 93.44 89 LEU A N 1
ATOM 702 C CA . LEU A 1 89 ? -10.286 13.467 11.999 1.00 93.44 89 LEU A CA 1
ATOM 703 C C . LEU A 1 89 ? -11.614 13.974 12.583 1.00 93.44 89 LEU A C 1
ATOM 705 O O . LEU A 1 89 ? -11.612 14.627 13.630 1.00 93.44 89 LEU A O 1
ATOM 709 N N . LEU A 1 90 ? -12.744 13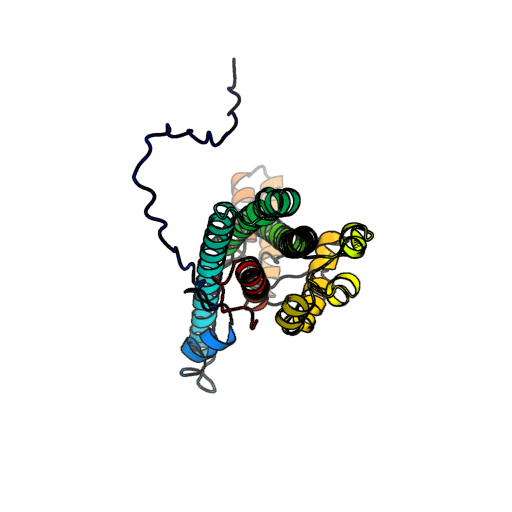.657 11.947 1.00 91.81 90 LEU A N 1
ATOM 710 C CA . LEU A 1 90 ? -14.068 13.986 12.478 1.00 91.81 90 LEU A CA 1
ATOM 711 C C . LEU A 1 90 ? -14.339 13.250 13.792 1.00 91.81 90 LEU A C 1
ATOM 713 O O . LEU A 1 90 ? -14.843 13.868 14.731 1.00 91.81 90 LEU A O 1
ATOM 717 N N . LEU A 1 91 ? -13.925 11.983 13.911 1.00 91.50 91 LEU A N 1
ATOM 718 C CA . LEU A 1 91 ? -14.076 11.225 15.158 1.00 91.50 91 LEU A CA 1
ATOM 719 C C . LEU A 1 91 ? -13.373 11.894 16.348 1.00 91.50 91 LEU A C 1
ATOM 721 O O . LEU A 1 91 ? -13.907 11.899 17.455 1.00 91.50 91 LEU A O 1
ATOM 725 N N . LEU A 1 92 ? -12.207 12.511 16.127 1.00 92.56 92 LEU A N 1
ATOM 726 C CA . LEU A 1 92 ? -11.475 13.257 17.163 1.00 92.56 92 LEU A CA 1
ATOM 727 C C . LEU A 1 92 ? -12.197 14.518 17.646 1.00 92.56 92 LEU A C 1
ATOM 729 O O . LEU A 1 92 ? -11.816 15.081 18.671 1.00 92.56 92 LEU A O 1
ATOM 733 N N . SER A 1 93 ? -13.201 14.979 16.904 1.00 88.44 93 SER A N 1
ATOM 734 C CA . SER A 1 93 ? -14.030 16.123 17.285 1.00 88.44 93 SER A CA 1
ATOM 735 C C . SER A 1 93 ? -15.244 15.702 18.120 1.00 88.44 93 SER A C 1
ATOM 737 O O . SER A 1 93 ? -15.983 16.559 18.603 1.00 88.44 93 SER A O 1
ATOM 739 N N . MET A 1 94 ? -15.473 14.395 18.300 1.00 83.00 94 MET A N 1
ATOM 740 C CA . MET A 1 94 ? -16.606 13.885 19.065 1.00 83.00 94 MET A CA 1
ATOM 741 C C . MET A 1 94 ? -16.276 13.789 20.563 1.00 83.00 94 MET A C 1
ATOM 743 O O . MET A 1 94 ? -15.218 13.283 20.934 1.00 83.00 94 MET A O 1
ATOM 747 N N . PRO A 1 95 ? -17.195 14.190 21.458 1.00 78.56 95 PRO A N 1
ATOM 748 C CA . PRO A 1 95 ? -16.955 14.221 22.904 1.00 78.56 95 PRO A CA 1
ATOM 749 C C . PRO A 1 95 ? -17.002 12.839 23.588 1.00 78.56 95 PRO A C 1
ATOM 751 O O . PRO A 1 95 ? -17.034 12.763 24.813 1.00 78.56 95 PRO A O 1
ATOM 754 N N . THR A 1 96 ? -17.072 11.741 22.830 1.00 85.94 96 THR A N 1
ATOM 755 C CA . THR A 1 96 ? -17.382 10.394 23.344 1.00 85.94 96 THR A CA 1
ATOM 756 C C . THR A 1 96 ? -16.164 9.489 23.533 1.00 85.94 96 THR A C 1
ATOM 758 O O . THR A 1 96 ? -16.305 8.377 24.051 1.00 85.94 96 THR A O 1
ATOM 761 N N . LEU A 1 97 ? -14.972 9.930 23.126 1.00 93.81 97 LEU A N 1
ATOM 762 C CA . LEU A 1 97 ? -13.755 9.130 23.241 1.00 93.81 97 LEU A CA 1
ATOM 763 C C . LEU A 1 97 ? -13.185 9.166 24.661 1.00 93.81 97 LEU A C 1
ATOM 765 O O . LEU A 1 97 ? -13.044 10.220 25.277 1.00 93.81 97 LEU A O 1
ATOM 769 N N . GLN A 1 98 ? -12.811 7.995 25.170 1.00 95.25 98 GLN A N 1
ATOM 770 C CA . GLN A 1 98 ? -12.024 7.875 26.392 1.00 95.25 98 GLN A CA 1
ATOM 771 C C . GLN A 1 98 ? -10.619 8.460 26.161 1.00 95.25 98 GLN A C 1
ATOM 773 O O . GLN A 1 98 ? -10.069 8.271 25.073 1.00 95.25 98 GLN A O 1
ATOM 778 N N . PRO A 1 99 ? -9.977 9.093 27.162 1.00 96.31 99 PRO A N 1
ATOM 779 C CA . PRO A 1 99 ? -8.716 9.816 26.956 1.00 96.31 99 PRO A CA 1
ATOM 780 C C . PRO A 1 99 ? -7.587 8.998 26.303 1.00 96.31 99 PRO A C 1
ATOM 782 O O . PRO A 1 99 ? -6.904 9.483 25.401 1.00 96.31 99 PRO A O 1
ATOM 785 N N . GLU A 1 100 ? -7.391 7.738 26.711 1.00 97.06 100 GLU A N 1
ATOM 786 C CA . GLU A 1 100 ? -6.363 6.878 26.096 1.00 97.06 100 GLU A CA 1
ATOM 787 C C . GLU A 1 100 ? -6.749 6.425 24.679 1.00 97.06 100 GLU A C 1
ATOM 789 O O . GLU A 1 100 ? -5.886 6.351 23.803 1.00 97.06 100 GLU A O 1
ATOM 794 N N . ALA A 1 101 ? -8.039 6.186 24.417 1.00 97.06 101 ALA A N 1
ATOM 795 C CA . ALA A 1 101 ? -8.523 5.864 23.076 1.00 97.06 101 ALA A CA 1
ATOM 796 C C . ALA A 1 101 ? -8.344 7.056 22.122 1.00 97.06 101 ALA A C 1
ATOM 798 O O . ALA A 1 101 ? -7.843 6.881 21.010 1.00 97.06 101 ALA A O 1
ATOM 799 N N . GLU A 1 102 ? -8.666 8.272 22.579 1.00 97.19 102 GLU A N 1
ATOM 800 C CA . GLU A 1 102 ? -8.448 9.511 21.829 1.00 97.19 102 GLU A CA 1
ATOM 801 C C . GLU A 1 102 ? -6.965 9.706 21.506 1.00 97.19 102 GLU A C 1
ATOM 803 O O . GLU A 1 102 ? -6.606 9.987 20.365 1.00 97.19 102 GLU A O 1
ATOM 808 N N . LYS A 1 103 ? -6.076 9.512 22.483 1.00 97.75 103 LYS A N 1
ATOM 809 C CA . LYS A 1 103 ? -4.625 9.620 22.290 1.00 97.75 103 LYS A CA 1
ATOM 810 C C . LYS A 1 103 ? -4.112 8.644 21.230 1.00 97.75 103 LYS A C 1
ATOM 812 O O . LYS A 1 103 ? -3.302 9.035 20.387 1.00 97.75 103 LYS A O 1
ATOM 817 N N . LEU A 1 104 ? -4.570 7.392 21.254 1.00 97.94 104 LEU A N 1
ATOM 818 C CA . LEU A 1 104 ? -4.201 6.376 20.263 1.00 97.94 104 LEU A CA 1
ATOM 819 C C . LEU A 1 104 ? -4.766 6.691 18.876 1.00 97.94 104 LEU A C 1
ATOM 821 O O . LEU A 1 104 ? -4.047 6.559 17.886 1.00 97.94 104 LEU A O 1
ATOM 825 N N . LEU A 1 105 ? -6.000 7.189 18.800 1.00 97.19 105 LEU A N 1
ATOM 826 C CA . LEU A 1 105 ? -6.590 7.643 17.543 1.00 97.19 105 LEU A CA 1
ATOM 827 C C . LEU A 1 105 ? -5.804 8.846 16.980 1.00 97.19 105 LEU A C 1
ATOM 829 O O . LEU A 1 105 ? -5.366 8.844 15.832 1.00 97.19 105 LEU A O 1
ATOM 833 N N . ARG A 1 106 ? -5.527 9.851 17.816 1.00 97.31 106 ARG A N 1
ATOM 834 C CA . ARG A 1 106 ? -4.854 11.104 17.441 1.00 97.31 106 ARG A CA 1
ATOM 835 C C . ARG A 1 106 ? -3.396 10.920 17.046 1.00 97.31 106 ARG A C 1
ATOM 837 O O . ARG A 1 106 ? -2.926 11.570 16.116 1.00 97.31 106 ARG A O 1
ATOM 844 N N . TYR A 1 107 ? -2.646 10.105 17.780 1.00 97.62 107 TYR A N 1
ATOM 845 C CA . TYR A 1 107 ? -1.198 9.996 17.590 1.00 97.62 107 TYR A CA 1
ATOM 846 C C . TYR A 1 107 ? -0.756 8.680 16.964 1.00 97.62 107 TYR A C 1
ATOM 848 O O . TYR A 1 107 ? 0.317 8.650 16.368 1.00 97.62 107 TYR A O 1
ATOM 856 N N . GLY A 1 108 ? -1.548 7.620 17.086 1.00 98.00 108 GLY A N 1
ATOM 857 C CA . GLY A 1 108 ? -1.324 6.362 16.384 1.00 98.00 108 GLY A CA 1
ATOM 858 C C . GLY A 1 108 ? -1.972 6.408 15.009 1.00 98.00 108 GLY A C 1
ATOM 859 O O . GLY A 1 108 ? -1.298 6.663 14.011 1.00 98.00 108 GLY A O 1
ATOM 860 N N . VAL A 1 109 ? -3.298 6.257 14.977 1.00 98.06 109 VAL A N 1
ATOM 861 C CA . VAL A 1 109 ? -4.088 6.122 13.742 1.00 98.06 109 VAL A CA 1
ATOM 862 C C . VAL A 1 109 ? -3.855 7.288 12.776 1.00 98.06 109 VAL A C 1
ATOM 864 O O . VAL A 1 109 ? -3.432 7.056 11.647 1.00 98.06 109 VAL A O 1
ATOM 867 N N . MET A 1 110 ? -4.029 8.545 13.203 1.00 97.75 110 MET A N 1
ATOM 868 C CA . MET A 1 110 ? -3.875 9.695 12.292 1.00 97.75 110 MET A CA 1
ATOM 869 C C . MET A 1 110 ? -2.457 9.846 11.731 1.00 97.75 110 MET A C 1
ATOM 871 O O . MET A 1 110 ? -2.281 10.237 10.576 1.00 97.75 110 MET A O 1
ATOM 875 N N . ARG A 1 111 ? -1.423 9.556 12.532 1.00 97.88 111 ARG A N 1
ATOM 876 C CA . ARG A 1 111 ? -0.037 9.636 12.048 1.00 97.88 111 ARG A CA 1
ATOM 877 C C . ARG A 1 111 ? 0.248 8.522 11.047 1.00 97.88 111 ARG A C 1
ATOM 879 O O . ARG A 1 111 ? 0.850 8.808 10.017 1.00 97.88 111 ARG A O 1
ATOM 886 N N . ARG A 1 112 ? -0.225 7.299 11.313 1.00 98.25 112 ARG A N 1
ATOM 887 C CA . ARG A 1 112 ? -0.096 6.166 10.386 1.00 98.25 112 ARG A CA 1
ATOM 888 C C . ARG A 1 112 ? -0.830 6.425 9.079 1.00 98.25 112 ARG A C 1
ATOM 890 O O . ARG A 1 112 ? -0.223 6.246 8.034 1.00 98.25 112 ARG A O 1
ATOM 897 N N . TRP A 1 113 ? -2.056 6.950 9.113 1.00 97.38 113 TRP A N 1
ATOM 898 C CA . TRP A 1 113 ? -2.766 7.332 7.888 1.00 97.38 113 TRP A CA 1
ATOM 899 C C . TRP A 1 113 ? -2.005 8.355 7.057 1.00 97.38 113 TRP A C 1
ATOM 901 O O . TRP A 1 113 ? -1.857 8.182 5.852 1.00 97.38 113 TRP A O 1
ATOM 911 N N . ARG A 1 114 ? -1.444 9.384 7.698 1.00 96.75 114 ARG A N 1
ATOM 912 C CA . ARG A 1 114 ? -0.611 10.364 6.996 1.00 96.75 114 ARG A CA 1
ATOM 913 C C . ARG A 1 114 ? 0.632 9.726 6.366 1.00 96.75 114 ARG A C 1
ATOM 915 O O . ARG A 1 114 ? 1.008 10.113 5.263 1.00 96.75 114 ARG A O 1
ATOM 922 N N . MET A 1 115 ? 1.278 8.788 7.058 1.00 98.25 115 MET A N 1
ATOM 923 C CA . MET A 1 115 ? 2.444 8.071 6.530 1.00 98.25 115 MET A CA 1
ATOM 924 C C . MET A 1 115 ? 2.062 7.152 5.363 1.00 98.25 115 MET A C 1
ATOM 926 O O . MET A 1 115 ? 2.729 7.196 4.334 1.00 98.25 115 MET A O 1
ATOM 930 N N . ILE A 1 116 ? 0.948 6.420 5.476 1.00 98.44 116 ILE A N 1
ATOM 931 C CA . ILE A 1 116 ? 0.368 5.599 4.403 1.00 98.44 116 ILE A CA 1
ATOM 932 C C . ILE A 1 116 ? 0.068 6.463 3.181 1.00 98.44 116 ILE A C 1
ATOM 934 O O . ILE A 1 116 ? 0.529 6.139 2.096 1.00 98.44 116 ILE A O 1
ATOM 938 N N . ALA A 1 117 ? -0.639 7.584 3.349 1.00 97.69 117 ALA A N 1
ATOM 939 C CA . ALA A 1 117 ? -0.995 8.473 2.246 1.00 97.69 117 ALA A CA 1
ATOM 940 C C . ALA A 1 117 ? 0.246 9.032 1.529 1.00 97.69 117 ALA A C 1
ATOM 942 O O . ALA A 1 117 ? 0.291 9.051 0.301 1.00 97.69 117 ALA A O 1
ATOM 943 N N . ALA A 1 118 ? 1.275 9.440 2.282 1.00 98.12 118 ALA A N 1
ATOM 944 C CA . ALA A 1 118 ? 2.529 9.923 1.707 1.00 98.12 118 ALA A CA 1
ATOM 945 C C . ALA A 1 118 ? 3.294 8.811 0.967 1.00 98.12 118 ALA A C 1
ATOM 947 O O . ALA A 1 118 ? 3.703 9.007 -0.174 1.00 98.12 118 ALA A O 1
ATOM 948 N N . ALA A 1 119 ? 3.448 7.635 1.583 1.00 98.44 119 ALA A N 1
ATOM 949 C CA . ALA A 1 119 ? 4.120 6.493 0.967 1.00 98.44 119 ALA A CA 1
ATOM 950 C C . ALA A 1 119 ? 3.380 6.003 -0.288 1.00 98.44 119 ALA A C 1
ATOM 952 O O . ALA A 1 119 ? 4.008 5.706 -1.301 1.00 98.44 119 ALA A O 1
ATOM 953 N N . TRP A 1 120 ? 2.049 5.970 -0.239 1.00 98.06 120 TRP A N 1
ATOM 954 C CA . TRP A 1 120 ? 1.189 5.608 -1.360 1.00 98.06 120 TRP A CA 1
ATOM 955 C C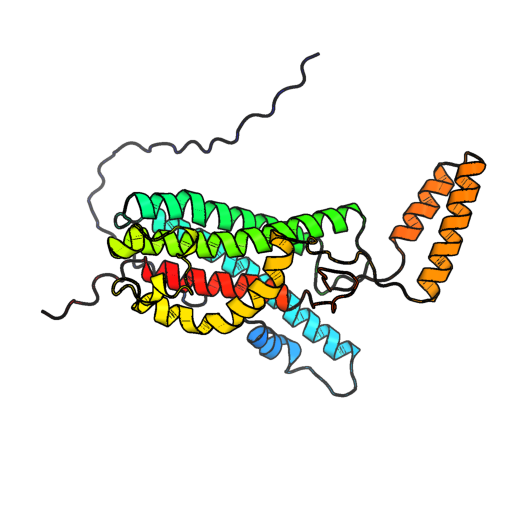 . TRP A 1 120 ? 1.322 6.589 -2.528 1.00 98.06 120 TRP A C 1
ATOM 957 O O . TRP A 1 120 ? 1.535 6.162 -3.662 1.00 98.06 120 TRP A O 1
ATOM 967 N N . ALA A 1 121 ? 1.284 7.898 -2.256 1.00 97.88 121 ALA A N 1
ATOM 968 C CA . ALA A 1 121 ? 1.475 8.928 -3.274 1.00 97.88 121 ALA A CA 1
ATOM 969 C C . ALA A 1 121 ? 2.876 8.865 -3.906 1.00 97.88 121 ALA A C 1
ATOM 971 O O . ALA A 1 121 ? 2.998 8.881 -5.131 1.00 97.88 121 ALA A O 1
ATOM 972 N N . ASP A 1 122 ? 3.928 8.729 -3.091 1.00 98.44 122 ASP A N 1
ATOM 973 C CA . ASP A 1 122 ? 5.302 8.578 -3.579 1.00 98.44 122 ASP A CA 1
ATOM 974 C C . ASP A 1 122 ? 5.441 7.326 -4.461 1.00 98.44 122 ASP A C 1
ATOM 976 O O . ASP A 1 122 ? 6.028 7.394 -5.542 1.00 98.44 122 ASP A O 1
ATOM 980 N N . PHE A 1 123 ? 4.874 6.192 -4.034 1.00 98.31 123 PHE A N 1
ATOM 981 C CA . PHE A 1 123 ? 4.895 4.941 -4.794 1.00 98.31 123 PHE A CA 1
ATOM 982 C C . PHE A 1 123 ? 4.171 5.090 -6.141 1.00 98.31 123 PHE A C 1
ATOM 984 O O . PHE A 1 123 ? 4.763 4.813 -7.186 1.00 98.31 123 PHE A O 1
ATOM 991 N N . GLY A 1 124 ? 2.933 5.594 -6.130 1.00 97.56 124 GLY A N 1
ATOM 992 C CA . GLY A 1 124 ? 2.115 5.792 -7.331 1.00 97.56 124 GLY A CA 1
ATOM 993 C C . GLY A 1 124 ? 2.662 6.854 -8.292 1.00 97.56 124 GLY A C 1
ATOM 994 O O . GLY A 1 124 ? 2.421 6.777 -9.493 1.00 97.56 124 GLY A O 1
ATOM 995 N N . SER A 1 125 ? 3.464 7.809 -7.805 1.00 97.81 125 SER A N 1
ATOM 996 C CA . SER A 1 125 ? 4.124 8.807 -8.664 1.00 97.81 125 SER A CA 1
ATOM 997 C C . SER A 1 125 ? 5.171 8.203 -9.609 1.00 97.81 125 SER A C 1
ATOM 999 O O . SER A 1 125 ? 5.522 8.806 -10.624 1.00 97.81 125 SER A O 1
ATOM 1001 N N . VAL A 1 126 ? 5.676 7.010 -9.278 1.00 98.19 126 VAL A N 1
ATOM 1002 C CA . VAL A 1 126 ? 6.701 6.302 -10.051 1.00 98.19 126 VAL A CA 1
ATOM 1003 C C . VAL A 1 126 ? 6.138 5.044 -10.702 1.00 98.19 126 VAL A C 1
ATOM 1005 O O . VAL A 1 126 ? 6.455 4.769 -11.863 1.00 98.19 126 VAL A O 1
ATOM 1008 N N . VAL A 1 127 ? 5.340 4.275 -9.961 1.00 97.94 127 VAL A N 1
ATOM 1009 C CA . VAL A 1 127 ? 4.783 2.988 -10.380 1.00 97.94 127 VAL A CA 1
ATOM 1010 C C . VAL A 1 127 ? 3.346 3.190 -10.846 1.00 97.94 127 VAL A C 1
ATOM 1012 O O . VAL A 1 127 ? 2.442 3.357 -10.034 1.00 97.94 127 VAL A O 1
ATOM 1015 N N . SER A 1 128 ? 3.141 3.123 -12.160 1.00 97.00 128 SER A N 1
ATOM 1016 C CA . SER A 1 128 ? 1.818 3.154 -12.795 1.00 97.00 128 SER A CA 1
ATOM 1017 C C . SER A 1 128 ? 1.591 1.861 -13.588 1.00 97.00 128 SER A C 1
ATOM 1019 O O . SER A 1 128 ? 2.551 1.335 -14.166 1.00 97.00 128 SER A O 1
ATOM 1021 N N . PRO A 1 129 ? 0.343 1.362 -13.655 1.00 97.12 129 PRO A N 1
ATOM 1022 C CA . PRO A 1 129 ? -0.056 0.279 -14.556 1.00 97.12 129 PRO A CA 1
ATOM 1023 C C . PRO A 1 129 ? 0.391 0.462 -16.016 1.00 97.12 129 PRO A C 1
ATOM 1025 O O . PRO A 1 129 ? 0.690 -0.516 -16.695 1.00 97.12 129 PRO A O 1
ATOM 1028 N N . ARG A 1 130 ? 0.485 1.710 -16.498 1.00 97.12 130 ARG A N 1
ATOM 1029 C CA . ARG A 1 130 ? 0.906 2.060 -17.868 1.00 97.12 130 ARG A CA 1
ATOM 1030 C C . ARG A 1 130 ? 2.417 2.235 -18.041 1.00 97.12 130 ARG A C 1
ATOM 1032 O O . ARG A 1 130 ? 2.874 2.608 -19.122 1.00 97.12 130 ARG A O 1
ATOM 1039 N N . ARG A 1 131 ? 3.219 2.045 -16.993 1.00 96.94 131 ARG A N 1
ATOM 1040 C CA . ARG A 1 131 ? 4.663 2.271 -17.081 1.00 96.94 131 ARG A CA 1
ATOM 1041 C C . ARG A 1 131 ? 5.339 1.180 -17.912 1.00 96.94 131 ARG A C 1
ATOM 1043 O O . ARG A 1 131 ? 5.334 0.016 -17.537 1.00 96.94 131 ARG A O 1
ATOM 1050 N N . GLU A 1 132 ? 6.037 1.594 -18.965 1.00 96.12 132 GLU A N 1
ATOM 1051 C CA . GLU A 1 132 ? 6.851 0.692 -19.797 1.00 96.12 132 GLU A CA 1
ATOM 1052 C C . GLU A 1 132 ? 8.361 0.869 -19.577 1.00 96.12 132 GLU A C 1
ATOM 1054 O O . GLU A 1 132 ? 9.128 -0.081 -19.712 1.00 96.12 132 GLU A O 1
ATOM 1059 N N . ARG A 1 133 ? 8.809 2.079 -19.218 1.00 96.81 133 ARG A N 1
ATOM 1060 C CA . ARG A 1 133 ? 10.240 2.397 -19.077 1.00 96.81 133 ARG A CA 1
ATOM 1061 C C . ARG A 1 133 ? 10.824 1.896 -17.754 1.00 96.81 133 ARG A C 1
ATOM 1063 O O . ARG A 1 133 ? 10.167 2.112 -16.733 1.00 96.81 133 ARG A O 1
ATOM 1070 N N . PRO A 1 134 ? 12.056 1.354 -17.733 1.00 97.94 134 PRO A N 1
ATOM 1071 C CA . PRO A 1 134 ? 12.774 0.978 -16.512 1.00 97.94 134 PRO A CA 1
ATOM 1072 C C . PRO A 1 134 ? 12.747 2.040 -15.409 1.00 97.94 134 PRO A C 1
ATOM 1074 O O . PRO A 1 134 ? 12.589 3.235 -15.673 1.00 97.94 134 PRO A O 1
ATOM 1077 N N . LEU A 1 135 ? 12.902 1.618 -14.156 1.00 97.44 135 LEU A N 1
ATOM 1078 C CA . LEU A 1 135 ? 13.139 2.531 -13.039 1.00 97.44 135 LEU A CA 1
ATOM 1079 C C . LEU A 1 135 ? 14.590 3.011 -13.064 1.00 97.44 135 LEU A C 1
ATOM 1081 O O . LEU A 1 135 ? 15.513 2.200 -13.116 1.00 97.44 135 LEU A O 1
ATOM 1085 N N . SER A 1 136 ? 14.796 4.319 -12.908 1.00 95.62 136 SER A N 1
ATOM 1086 C CA . SER A 1 136 ? 16.119 4.828 -12.542 1.00 95.62 136 SER A CA 1
ATOM 1087 C C . SER A 1 136 ? 16.521 4.339 -11.143 1.00 95.62 136 SER A C 1
ATOM 1089 O O . SER A 1 136 ? 15.676 3.923 -10.346 1.00 95.62 136 SER A O 1
ATOM 1091 N N . LEU A 1 137 ? 17.807 4.436 -10.793 1.00 92.94 137 LEU A N 1
ATOM 1092 C CA . LEU A 1 137 ? 18.284 4.070 -9.453 1.00 92.94 137 LEU A CA 1
ATOM 1093 C C . LEU A 1 137 ? 17.567 4.857 -8.339 1.00 92.94 137 LEU A C 1
ATOM 1095 O O . LEU A 1 137 ? 17.185 4.292 -7.311 1.00 92.94 137 LEU A O 1
ATOM 1099 N N . GLU A 1 138 ? 17.354 6.156 -8.551 1.00 96.38 138 GLU A N 1
ATOM 1100 C CA . GLU A 1 138 ? 16.639 7.026 -7.612 1.00 96.38 138 GLU A CA 1
ATOM 1101 C C . GLU A 1 138 ? 15.168 6.619 -7.481 1.00 96.38 138 GLU A C 1
ATOM 1103 O O . GLU A 1 138 ? 14.653 6.513 -6.369 1.00 96.38 138 GLU A O 1
ATOM 1108 N N . GLN A 1 139 ? 14.513 6.314 -8.606 1.00 97.56 139 GLN A N 1
ATOM 1109 C CA . GLN A 1 139 ? 13.137 5.820 -8.635 1.00 97.56 139 GLN A CA 1
ATOM 1110 C C . GLN A 1 139 ? 13.007 4.466 -7.935 1.00 97.56 139 GLN A C 1
ATOM 1112 O O . GLN A 1 139 ? 12.113 4.296 -7.115 1.00 97.56 139 GLN A O 1
ATOM 1117 N N . SER A 1 140 ? 13.917 3.524 -8.194 1.00 96.19 140 SER A N 1
ATOM 1118 C CA . SER A 1 140 ? 13.942 2.217 -7.529 1.00 96.19 140 SER A CA 1
ATOM 1119 C C . SER A 1 140 ? 14.137 2.361 -6.015 1.00 96.19 140 SER A C 1
ATOM 1121 O O . SER A 1 140 ? 13.435 1.721 -5.231 1.00 96.19 140 SER A O 1
ATOM 1123 N N . THR A 1 141 ? 15.013 3.278 -5.588 1.00 96.50 141 THR A N 1
ATOM 1124 C CA . THR A 1 141 ? 15.226 3.592 -4.165 1.00 96.50 141 THR A CA 1
ATOM 1125 C C . THR A 1 141 ? 13.975 4.193 -3.523 1.00 96.50 141 THR A C 1
ATOM 1127 O O . THR A 1 141 ? 13.579 3.771 -2.435 1.00 96.50 141 THR A O 1
ATOM 1130 N N . LEU A 1 142 ? 13.336 5.163 -4.187 1.00 98.00 142 LEU A N 1
ATOM 1131 C CA . LEU A 1 142 ? 12.104 5.794 -3.714 1.00 98.00 142 LEU A CA 1
ATOM 1132 C C . LEU A 1 142 ? 10.979 4.765 -3.579 1.00 98.00 142 LEU A C 1
ATOM 1134 O O . LEU A 1 142 ? 10.383 4.654 -2.511 1.00 98.00 142 LEU A O 1
ATOM 1138 N N . VAL A 1 143 ? 10.745 3.974 -4.626 1.00 98.06 143 VAL A N 1
ATOM 1139 C CA . VAL A 1 143 ? 9.716 2.930 -4.662 1.00 98.06 143 VAL A CA 1
ATOM 1140 C C . VAL A 1 143 ? 9.952 1.894 -3.572 1.00 98.06 143 VAL A C 1
ATOM 1142 O O . VAL A 1 143 ? 9.023 1.581 -2.832 1.00 98.06 143 VAL A O 1
ATOM 1145 N N . GLY A 1 144 ? 11.186 1.407 -3.409 1.00 96.75 144 GLY A N 1
ATOM 1146 C CA . GLY A 1 144 ? 11.529 0.472 -2.339 1.00 96.75 144 GLY A CA 1
ATOM 1147 C C . GLY A 1 144 ? 11.270 1.065 -0.953 1.00 96.75 144 GLY A C 1
ATOM 1148 O O . GLY A 1 144 ? 10.619 0.433 -0.121 1.00 96.75 144 GLY A O 1
ATOM 1149 N N . ARG A 1 145 ? 11.708 2.304 -0.698 1.00 97.44 145 ARG A N 1
ATOM 1150 C CA . ARG A 1 145 ? 11.462 2.992 0.579 1.00 97.44 145 ARG A CA 1
ATOM 1151 C C . ARG A 1 145 ? 9.967 3.132 0.863 1.00 97.44 145 ARG A C 1
ATOM 1153 O O . ARG A 1 145 ? 9.528 2.788 1.959 1.00 97.44 145 ARG A O 1
ATOM 1160 N N . SER A 1 146 ? 9.203 3.621 -0.109 1.00 98.31 146 SER A N 1
ATOM 1161 C CA . SER A 1 146 ? 7.767 3.855 0.032 1.00 98.31 146 SER A CA 1
ATOM 1162 C C . SER A 1 146 ? 6.993 2.552 0.209 1.00 98.31 146 SER A C 1
ATOM 1164 O O . SER A 1 146 ? 6.144 2.472 1.088 1.00 98.31 146 SER A O 1
ATOM 1166 N N . LEU A 1 147 ? 7.343 1.499 -0.533 1.00 97.62 147 LEU A N 1
ATOM 1167 C CA . LEU A 1 147 ? 6.727 0.179 -0.406 1.00 97.62 147 LEU A CA 1
ATOM 1168 C C . LEU A 1 147 ? 6.926 -0.422 0.992 1.00 97.62 147 LEU A C 1
ATOM 1170 O O . LEU A 1 147 ? 5.980 -0.905 1.610 1.00 97.62 147 LEU A O 1
ATOM 1174 N N . ASN A 1 148 ? 8.149 -0.366 1.523 1.00 96.69 148 ASN A N 1
ATOM 1175 C CA . ASN A 1 148 ? 8.428 -0.894 2.860 1.00 96.69 148 ASN A CA 1
ATOM 1176 C C . ASN A 1 148 ? 7.768 -0.049 3.961 1.00 96.69 148 ASN A C 1
ATOM 1178 O O . ASN A 1 148 ? 7.237 -0.613 4.918 1.00 96.69 148 ASN A O 1
ATOM 1182 N N . ALA A 1 149 ? 7.758 1.283 3.819 1.00 96.94 149 ALA A N 1
ATOM 1183 C CA . ALA A 1 149 ? 7.028 2.165 4.730 1.00 96.94 149 ALA A CA 1
ATOM 1184 C C . ALA A 1 149 ? 5.531 1.823 4.742 1.00 96.94 149 ALA A C 1
ATOM 1186 O O . ALA A 1 149 ? 4.970 1.595 5.811 1.00 96.94 149 ALA A O 1
ATOM 1187 N N . LEU A 1 150 ? 4.929 1.655 3.559 1.00 97.50 150 LEU A N 1
ATOM 1188 C CA . LEU A 1 150 ? 3.524 1.294 3.398 1.00 97.50 150 LEU A CA 1
ATOM 1189 C C . LEU A 1 150 ? 3.168 0.028 4.193 1.00 97.50 150 LEU A C 1
ATOM 1191 O O . LEU A 1 150 ? 2.303 0.084 5.060 1.00 97.50 150 LEU A O 1
ATOM 1195 N N . TYR A 1 151 ? 3.869 -1.093 3.991 1.00 97.44 151 TYR A N 1
ATOM 1196 C CA . TYR A 1 151 ? 3.563 -2.344 4.710 1.00 97.44 151 TYR A CA 1
ATOM 1197 C C . TYR A 1 151 ? 3.794 -2.262 6.229 1.00 97.44 151 TYR A C 1
ATOM 1199 O O . TYR A 1 151 ? 3.070 -2.900 7.002 1.00 97.44 151 TYR A O 1
ATOM 1207 N N . ILE A 1 152 ? 4.783 -1.485 6.684 1.00 96.62 152 ILE A N 1
ATOM 1208 C CA . ILE A 1 152 ? 5.010 -1.247 8.118 1.00 96.62 152 ILE A CA 1
ATOM 1209 C C . ILE A 1 152 ? 3.852 -0.441 8.714 1.00 96.62 152 ILE A C 1
ATOM 1211 O O . ILE A 1 152 ? 3.347 -0.792 9.785 1.00 96.62 152 ILE A O 1
ATOM 1215 N N . ASP A 1 153 ? 3.438 0.624 8.032 1.00 98.00 153 ASP A N 1
ATOM 1216 C CA . ASP A 1 153 ? 2.398 1.523 8.513 1.00 98.00 153 ASP A CA 1
ATOM 1217 C C . ASP A 1 153 ? 1.005 0.896 8.446 1.00 98.00 153 ASP A C 1
ATOM 1219 O O . ASP A 1 153 ? 0.248 1.065 9.399 1.00 98.00 153 ASP A O 1
ATOM 1223 N N . LEU A 1 154 ? 0.691 0.112 7.407 1.00 98.19 154 LEU A N 1
ATOM 1224 C CA . LEU A 1 154 ? -0.566 -0.641 7.302 1.00 98.19 154 LEU A CA 1
ATOM 1225 C C . LEU A 1 154 ? -0.749 -1.580 8.501 1.00 98.19 154 LEU A C 1
ATOM 1227 O O . LEU A 1 154 ? -1.789 -1.564 9.151 1.00 98.19 154 LEU A O 1
ATOM 1231 N N . HIS A 1 155 ? 0.281 -2.351 8.863 1.00 96.75 155 HIS A N 1
ATOM 1232 C CA . HIS A 1 155 ? 0.195 -3.235 10.028 1.00 96.75 155 HIS A CA 1
ATOM 1233 C C . HIS A 1 155 ? 0.105 -2.451 11.345 1.00 96.75 155 HIS A C 1
ATOM 1235 O O . HIS A 1 155 ? -0.741 -2.741 12.188 1.00 96.75 155 HIS A O 1
ATOM 1241 N N . GLY A 1 156 ? 0.947 -1.424 11.511 1.00 97.31 156 GLY A N 1
ATOM 1242 C CA . GLY A 1 156 ? 0.936 -0.591 12.715 1.00 97.31 156 GLY A CA 1
ATOM 1243 C C . GLY A 1 156 ? -0.379 0.169 12.914 1.00 97.31 156 GLY A C 1
ATOM 1244 O O . GLY A 1 156 ? -0.770 0.432 14.050 1.00 97.31 156 GLY A O 1
ATOM 1245 N N . LEU A 1 157 ? -1.075 0.502 11.827 1.00 98.44 157 LEU A N 1
ATOM 1246 C CA . LEU A 1 157 ? -2.406 1.091 11.850 1.00 98.44 157 LEU A CA 1
ATOM 1247 C C . LEU A 1 157 ? -3.448 0.114 12.411 1.00 98.44 157 LEU A C 1
ATOM 1249 O O . LEU A 1 157 ? -4.216 0.510 13.285 1.00 98.44 157 LEU A O 1
ATOM 1253 N N . LEU A 1 158 ? -3.450 -1.150 11.968 1.00 98.44 158 LEU A N 1
ATOM 1254 C CA . LEU A 1 158 ? -4.353 -2.182 12.500 1.00 98.44 158 LEU A CA 1
ATOM 1255 C C . LEU A 1 158 ? -4.140 -2.393 14.008 1.00 98.44 158 LEU A C 1
ATOM 1257 O O . LEU A 1 158 ? -5.109 -2.482 14.762 1.00 98.44 158 LEU A O 1
ATOM 1261 N N . ASP A 1 159 ? -2.885 -2.386 14.466 1.00 98.00 159 ASP A N 1
ATOM 1262 C CA . ASP A 1 159 ? -2.564 -2.440 15.898 1.00 98.00 159 ASP A CA 1
ATOM 1263 C C . ASP A 1 159 ? -3.084 -1.203 16.642 1.00 98.00 159 ASP A C 1
ATOM 1265 O O . ASP A 1 159 ? -3.655 -1.313 17.728 1.00 98.00 159 ASP A O 1
ATOM 1269 N N . ASN A 1 160 ? -2.906 -0.004 16.075 1.00 98.50 160 ASN A N 1
ATOM 1270 C CA . ASN A 1 160 ? -3.414 1.226 16.684 1.00 98.50 160 ASN A CA 1
ATOM 1271 C C . ASN A 1 160 ? -4.943 1.228 16.769 1.00 98.50 160 ASN A C 1
ATOM 1273 O O . ASN A 1 160 ? -5.471 1.623 17.806 1.00 98.50 16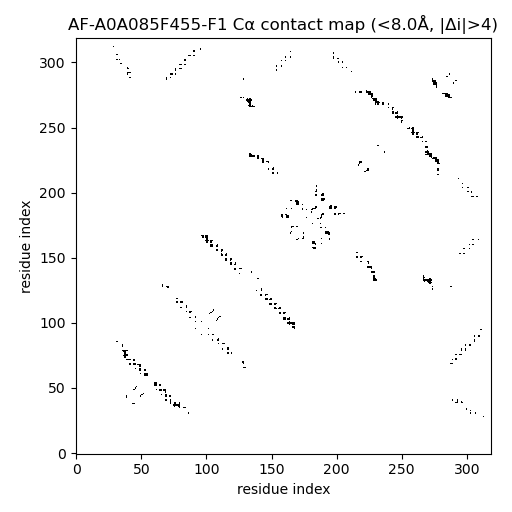0 ASN A O 1
ATOM 1277 N N . TYR A 1 161 ? -5.642 0.707 15.761 1.00 98.62 161 TYR A N 1
ATOM 1278 C CA . TYR A 1 161 ? -7.086 0.503 15.829 1.00 98.62 161 TYR A CA 1
ATOM 1279 C C . TYR A 1 161 ? -7.495 -0.492 16.916 1.00 98.62 161 TYR A C 1
ATOM 1281 O O . TYR A 1 161 ? -8.393 -0.185 17.702 1.00 98.62 161 TYR A O 1
ATOM 1289 N N . ALA A 1 162 ? -6.814 -1.638 17.022 1.00 98.62 162 ALA A N 1
ATOM 1290 C CA . ALA A 1 162 ? -7.089 -2.616 18.074 1.00 98.62 162 ALA A CA 1
ATOM 1291 C C . ALA A 1 162 ? -6.980 -1.982 19.467 1.00 98.62 162 ALA A C 1
ATOM 1293 O O . ALA A 1 162 ? -7.885 -2.119 20.290 1.00 98.62 162 ALA A O 1
ATOM 1294 N N . TRP A 1 163 ? -5.906 -1.231 19.718 1.00 98.50 163 TRP A N 1
ATOM 1295 C CA . TRP A 1 163 ? -5.706 -0.556 20.998 1.00 98.50 163 TRP A CA 1
ATOM 1296 C C . TRP A 1 163 ? -6.713 0.564 21.248 1.00 98.50 163 TRP A C 1
ATOM 1298 O O . TRP A 1 163 ? -7.213 0.676 22.368 1.00 98.50 163 TRP A O 1
ATOM 1308 N N . THR A 1 164 ? -7.061 1.363 20.235 1.00 98.31 164 THR A N 1
ATOM 1309 C CA . THR A 1 164 ? -8.122 2.372 20.362 1.00 98.31 164 THR A CA 1
ATOM 1310 C C . THR A 1 164 ? -9.430 1.724 20.824 1.00 98.31 164 THR A C 1
ATOM 1312 O O . THR A 1 164 ? -10.030 2.197 21.789 1.00 98.31 164 THR A O 1
ATOM 1315 N N . LEU A 1 165 ? -9.830 0.605 20.212 1.00 98.44 165 LEU A N 1
ATOM 1316 C CA . LEU A 1 165 ? -11.041 -0.130 20.583 1.00 98.44 165 LEU A CA 1
ATOM 1317 C C . LEU A 1 165 ? -10.953 -0.749 21.984 1.00 98.44 165 LEU A C 1
ATOM 1319 O O . LEU A 1 165 ? -11.890 -0.612 22.768 1.00 98.44 165 LEU A O 1
ATOM 1323 N N . VAL A 1 166 ? -9.825 -1.365 22.348 1.00 98.44 166 VAL A N 1
ATOM 1324 C CA . VAL A 1 166 ? -9.611 -1.926 23.695 1.00 98.44 166 VAL A CA 1
ATOM 1325 C C . VAL A 1 166 ? -9.727 -0.847 24.777 1.00 98.44 166 VAL A C 1
ATOM 1327 O O . VAL A 1 166 ? -10.367 -1.059 25.811 1.00 98.44 166 VAL A O 1
ATOM 1330 N N . HIS A 1 167 ? -9.152 0.335 24.558 1.00 98.00 167 HIS A N 1
ATOM 1331 C CA . HIS A 1 167 ? -9.273 1.428 25.521 1.00 98.00 167 HIS A CA 1
ATOM 1332 C C . HIS A 1 167 ? -10.686 2.014 25.561 1.00 98.00 167 HIS A C 1
ATOM 1334 O O . HIS A 1 167 ? -11.167 2.339 26.648 1.00 98.00 167 HIS A O 1
ATOM 1340 N N . GLN A 1 168 ? -11.373 2.085 24.420 1.00 97.19 168 GLN A N 1
ATOM 1341 C CA . GLN A 1 168 ? -12.722 2.635 24.339 1.00 97.19 168 GLN A CA 1
ATOM 1342 C C . GLN A 1 168 ? -13.786 1.697 24.935 1.00 97.19 168 GLN A C 1
ATOM 1344 O O . GLN A 1 168 ? -14.603 2.143 25.739 1.00 97.19 168 GLN A O 1
ATOM 1349 N N . PHE A 1 169 ? -13.759 0.408 24.587 1.00 97.19 169 PHE A N 1
ATOM 1350 C CA . PHE A 1 169 ? -14.852 -0.544 24.843 1.00 97.19 169 PHE A CA 1
ATOM 1351 C C . PHE A 1 169 ? -14.424 -1.828 25.566 1.00 97.19 169 PHE A C 1
ATOM 1353 O O . PHE A 1 169 ? -15.267 -2.504 26.150 1.00 97.19 169 PHE A O 1
ATOM 1360 N N . GLY A 1 170 ? -13.133 -2.166 25.546 1.00 97.62 170 GLY A N 1
ATOM 1361 C CA . GLY A 1 170 ? -12.630 -3.413 26.122 1.00 97.62 170 GLY A CA 1
ATOM 1362 C C . GLY A 1 170 ? -12.749 -3.485 27.646 1.00 97.62 170 GLY A C 1
ATOM 1363 O O . GLY A 1 170 ? -12.747 -2.475 28.358 1.00 97.62 170 GLY A O 1
ATOM 1364 N N . SER A 1 171 ? -12.803 -4.708 28.165 1.00 98.12 171 SER A N 1
ATOM 1365 C CA . SER A 1 171 ? -12.779 -4.988 29.600 1.00 98.12 171 SER A CA 1
ATOM 1366 C C . SER A 1 171 ? -11.443 -4.608 30.256 1.00 98.12 171 SER A C 1
ATOM 1368 O O . SER A 1 171 ? -10.406 -4.430 29.609 1.00 98.12 171 SER A O 1
ATOM 1370 N N . THR A 1 172 ? -11.436 -4.524 31.589 1.00 97.69 172 THR A N 1
ATOM 1371 C CA . THR A 1 172 ? -10.206 -4.310 32.370 1.00 97.69 172 THR A CA 1
ATOM 1372 C C . THR A 1 172 ? -9.176 -5.423 32.154 1.00 97.69 172 THR A C 1
ATOM 1374 O O . THR A 1 172 ? -7.979 -5.154 32.201 1.00 97.69 172 THR A O 1
ATOM 1377 N N . GLU A 1 173 ? -9.612 -6.661 31.906 1.00 97.62 173 GLU A N 1
ATOM 1378 C CA . GLU A 1 173 ? -8.709 -7.781 31.617 1.00 97.62 173 GLU A CA 1
ATOM 1379 C C . GLU A 1 173 ? -7.981 -7.562 30.288 1.00 97.62 173 GLU A C 1
ATOM 1381 O O . GLU A 1 173 ? -6.750 -7.572 30.251 1.00 97.62 173 GLU A O 1
ATOM 1386 N N . THR A 1 174 ? -8.723 -7.255 29.224 1.00 97.81 174 THR A N 1
ATOM 1387 C CA . THR A 1 174 ? -8.163 -7.026 27.885 1.00 97.81 174 THR A CA 1
ATOM 1388 C C . THR A 1 174 ? -7.245 -5.808 27.841 1.00 97.81 174 THR A C 1
ATOM 1390 O O . THR A 1 174 ? -6.177 -5.873 27.237 1.00 97.81 174 THR A O 1
ATOM 1393 N N . ARG A 1 175 ? -7.583 -4.720 28.547 1.00 97.56 175 ARG A N 1
ATOM 1394 C CA . ARG A 1 175 ? -6.703 -3.538 28.673 1.00 97.56 175 ARG A CA 1
ATOM 1395 C C . ARG A 1 175 ? -5.369 -3.843 29.358 1.00 97.56 175 ARG A C 1
ATOM 1397 O O . ARG A 1 175 ? -4.379 -3.179 29.073 1.00 97.56 175 ARG A O 1
ATOM 1404 N N . ASN A 1 176 ? -5.345 -4.832 30.251 1.00 96.81 176 ASN A N 1
ATOM 1405 C CA . ASN A 1 176 ? -4.148 -5.263 30.975 1.00 96.81 176 ASN A CA 1
ATOM 1406 C C . ASN A 1 176 ? -3.450 -6.468 30.323 1.00 96.81 176 ASN A C 1
ATOM 1408 O O . ASN A 1 176 ? -2.476 -6.992 30.873 1.00 96.81 176 ASN A O 1
ATOM 1412 N N . ALA A 1 177 ? -3.933 -6.932 29.168 1.00 96.75 177 ALA A N 1
ATOM 1413 C CA . ALA A 1 177 ? -3.308 -8.023 28.443 1.00 96.75 177 ALA A CA 1
ATOM 1414 C C . ALA A 1 177 ? -1.895 -7.642 27.974 1.00 96.75 177 ALA A C 1
ATOM 1416 O O . ALA A 1 177 ? -1.538 -6.472 27.818 1.00 96.75 177 ALA A O 1
ATOM 1417 N N . LYS A 1 178 ? -1.065 -8.659 27.716 1.00 95.94 178 LYS A N 1
ATOM 1418 C CA . LYS A 1 178 ? 0.285 -8.443 27.180 1.00 95.94 178 LYS A CA 1
ATOM 1419 C C . LYS A 1 178 ? 0.196 -7.688 25.849 1.00 95.94 178 LYS A C 1
ATOM 1421 O O . LYS A 1 178 ? -0.575 -8.131 24.998 1.00 95.94 178 LYS A O 1
ATOM 1426 N N . PRO A 1 179 ? 1.033 -6.660 25.607 1.00 93.12 179 PRO A N 1
ATOM 1427 C CA . PRO A 1 179 ? 0.909 -5.838 24.410 1.00 93.12 179 PRO A CA 1
ATOM 1428 C C . PRO A 1 179 ? 0.890 -6.617 23.086 1.00 93.12 179 PRO A C 1
ATOM 1430 O O . PRO A 1 179 ? 0.044 -6.378 22.236 1.00 93.12 179 PRO A O 1
ATOM 1433 N N . MET A 1 180 ? 1.761 -7.623 22.955 1.00 91.31 180 MET A N 1
ATOM 1434 C CA . MET A 1 180 ? 1.840 -8.494 21.769 1.00 91.31 180 MET A CA 1
ATOM 1435 C C . MET A 1 180 ? 0.643 -9.447 21.594 1.00 91.31 180 MET A C 1
ATOM 1437 O O . MET A 1 180 ? 0.563 -10.153 20.595 1.00 91.31 180 MET A O 1
ATOM 1441 N N . GLY A 1 181 ? -0.247 -9.538 22.584 1.00 93.88 181 GLY A N 1
ATOM 1442 C CA . GLY A 1 181 ? -1.456 -10.359 22.535 1.00 93.88 181 GLY A CA 1
ATOM 1443 C C . GLY A 1 181 ? -2.686 -9.617 22.010 1.00 93.88 181 GLY A C 1
ATOM 1444 O O . GLY A 1 181 ? -3.735 -10.244 21.842 1.00 93.88 181 GLY A O 1
ATOM 1445 N N . ILE A 1 182 ? -2.581 -8.308 21.767 1.00 97.44 182 ILE A N 1
ATOM 1446 C CA . ILE A 1 182 ? -3.672 -7.478 21.254 1.00 97.44 182 ILE A CA 1
ATOM 1447 C C . ILE A 1 182 ? -3.448 -7.196 19.773 1.00 97.44 182 ILE A C 1
ATOM 1449 O O . ILE A 1 182 ? -2.399 -6.707 19.375 1.00 97.44 182 ILE A O 1
ATOM 1453 N N . GLY A 1 183 ? -4.470 -7.502 18.982 1.00 97.69 183 GLY A N 1
ATOM 1454 C CA . GLY A 1 183 ? -4.591 -7.190 17.563 1.00 97.69 183 GLY A CA 1
ATOM 1455 C C . GLY A 1 183 ? -6.027 -7.486 17.135 1.00 97.69 183 GLY A C 1
ATOM 1456 O O . GLY A 1 183 ? -6.687 -8.297 17.784 1.00 97.69 183 GLY A O 1
ATOM 1457 N N . LEU A 1 184 ? -6.518 -6.853 16.066 1.00 98.06 184 LEU A N 1
ATOM 1458 C CA . LEU A 1 184 ? -7.927 -6.968 15.639 1.00 98.06 184 LEU A CA 1
ATOM 1459 C C . LEU A 1 184 ? -8.375 -8.423 15.408 1.00 98.06 184 LEU A C 1
ATOM 1461 O O . LEU A 1 184 ? -9.518 -8.779 15.669 1.00 98.06 184 LEU A O 1
ATOM 1465 N N . PHE A 1 185 ? -7.445 -9.279 14.982 1.00 97.56 185 PHE A N 1
ATOM 1466 C CA . PHE A 1 185 ? -7.683 -10.696 14.695 1.00 97.56 185 PHE A CA 1
ATOM 1467 C C . PHE A 1 185 ? -7.212 -11.633 15.820 1.00 97.56 185 PHE A C 1
ATOM 1469 O O . PHE A 1 185 ? -7.158 -12.850 15.644 1.00 97.56 185 PHE A O 1
ATOM 1476 N N . SER A 1 186 ? -6.813 -11.095 16.979 1.00 97.56 186 SER A N 1
ATOM 1477 C CA . SER A 1 186 ? -6.302 -11.913 18.079 1.00 97.56 186 SER A CA 1
ATOM 1478 C C . SER A 1 186 ? -7.435 -12.572 18.868 1.00 97.56 186 SER A C 1
ATOM 1480 O O . SER A 1 186 ? -8.540 -12.043 18.998 1.00 97.56 186 SER A O 1
ATOM 1482 N N . ARG A 1 187 ? -7.146 -13.736 19.466 1.00 97.44 187 ARG A N 1
ATOM 1483 C CA . ARG A 1 187 ? -8.102 -14.426 20.347 1.00 97.44 187 ARG A CA 1
ATOM 1484 C C . ARG A 1 187 ? -8.510 -13.550 21.532 1.00 97.44 187 ARG A C 1
ATOM 1486 O O . ARG A 1 187 ? -9.680 -13.529 21.879 1.00 97.44 187 ARG A O 1
ATOM 1493 N N . THR A 1 188 ? -7.559 -12.833 22.132 1.00 97.81 188 THR A N 1
ATOM 1494 C CA . THR A 1 188 ? -7.823 -11.935 23.265 1.00 97.81 188 THR A CA 1
ATOM 1495 C C . THR A 1 188 ? -8.822 -10.847 22.886 1.00 97.81 188 THR A C 1
ATOM 1497 O O . THR A 1 188 ? -9.738 -10.580 23.651 1.00 97.81 188 THR A O 1
ATOM 1500 N N . PHE A 1 189 ? -8.676 -10.263 21.693 1.00 98.19 189 PHE A N 1
ATOM 1501 C CA . PHE A 1 189 ? -9.598 -9.252 21.184 1.00 98.19 189 PHE A CA 1
ATOM 1502 C C . PHE A 1 189 ? -11.000 -9.837 20.950 1.00 98.19 189 PHE A C 1
ATOM 1504 O O . PHE A 1 189 ? -11.984 -9.281 21.423 1.00 98.19 189 PHE A O 1
ATOM 1511 N N . ARG A 1 190 ? -11.088 -11.003 20.296 1.00 97.75 190 ARG A N 1
ATOM 1512 C CA . ARG A 1 190 ? -12.363 -11.679 19.990 1.00 97.75 190 ARG A CA 1
ATOM 1513 C C . ARG A 1 190 ? -13.130 -12.152 21.221 1.00 97.75 190 ARG A C 1
ATOM 1515 O O . ARG A 1 190 ? -14.354 -12.149 21.216 1.00 97.75 190 ARG A O 1
ATOM 1522 N N . SER A 1 191 ? -12.421 -12.609 22.247 1.00 97.81 191 SER A N 1
ATOM 1523 C CA . SER A 1 191 ? -13.042 -13.132 23.464 1.00 97.81 191 SER A CA 1
ATOM 1524 C C . SER A 1 191 ? -13.595 -12.039 24.384 1.00 97.81 191 SER A C 1
ATOM 1526 O O . SER A 1 191 ? -14.287 -12.375 25.344 1.00 97.81 191 SER A O 1
ATOM 1528 N N . ASP A 1 192 ? -13.290 -10.760 24.139 1.00 98.38 192 ASP A N 1
ATOM 1529 C CA . ASP A 1 192 ? -13.797 -9.659 24.957 1.00 98.38 192 ASP A CA 1
ATOM 1530 C C . ASP A 1 192 ? -15.258 -9.329 24.590 1.00 98.38 192 ASP A C 1
ATOM 1532 O O . ASP A 1 192 ? -15.530 -8.953 23.445 1.00 98.38 192 ASP A O 1
ATOM 1536 N N . PRO A 1 193 ? -16.216 -9.407 25.536 1.00 97.69 193 PRO A N 1
ATOM 1537 C CA . PRO A 1 193 ? -17.626 -9.148 25.242 1.00 97.69 193 PRO A CA 1
ATOM 1538 C C . PRO A 1 193 ? -17.910 -7.744 24.692 1.00 97.69 193 PRO A C 1
ATOM 1540 O O . PRO A 1 193 ? -18.840 -7.580 23.907 1.00 97.69 193 PRO A O 1
ATOM 1543 N N . GLY A 1 194 ? -17.120 -6.737 25.083 1.00 96.88 194 GLY A N 1
ATOM 1544 C CA . GLY A 1 194 ? -17.261 -5.362 24.594 1.00 96.88 194 GLY A CA 1
ATOM 1545 C C . GLY A 1 194 ? -16.747 -5.167 23.166 1.00 96.88 194 GLY A C 1
ATOM 1546 O O . GLY A 1 194 ? -17.049 -4.152 22.542 1.00 96.88 194 GLY A O 1
ATOM 1547 N N . LEU A 1 195 ? -15.990 -6.134 22.641 1.00 98.06 195 LEU A N 1
ATOM 1548 C CA . LEU A 1 195 ? -15.376 -6.095 21.312 1.00 98.06 195 LEU A CA 1
ATOM 1549 C C . LEU A 1 195 ? -15.935 -7.162 20.365 1.00 98.06 195 LEU A C 1
ATOM 1551 O O . LEU A 1 195 ? -15.635 -7.119 19.176 1.00 98.06 195 LEU A O 1
ATOM 1555 N N . ALA A 1 196 ? -16.761 -8.090 20.854 1.00 96.94 196 ALA A N 1
ATOM 1556 C CA . ALA A 1 196 ? -17.290 -9.206 20.070 1.00 96.94 196 ALA A CA 1
ATOM 1557 C C . ALA A 1 196 ? -17.978 -8.752 18.769 1.00 96.94 196 ALA A C 1
ATOM 1559 O O . ALA A 1 196 ? -17.705 -9.300 17.708 1.00 96.94 196 ALA A O 1
ATOM 1560 N N . ALA A 1 197 ? -18.796 -7.695 18.828 1.00 96.69 197 ALA A N 1
ATOM 1561 C CA . ALA A 1 197 ? -19.519 -7.195 17.658 1.00 96.69 197 ALA A CA 1
ATOM 1562 C C . ALA A 1 197 ? -18.584 -6.705 16.533 1.00 96.69 197 ALA A C 1
ATOM 1564 O O . ALA A 1 197 ? -18.773 -7.073 15.376 1.00 96.69 197 ALA A O 1
ATOM 1565 N N . ILE A 1 198 ? -17.553 -5.920 16.864 1.00 97.25 198 ILE A N 1
ATOM 1566 C CA . ILE A 1 198 ? -16.559 -5.472 15.876 1.00 97.25 198 ILE A CA 1
ATOM 1567 C C . ILE A 1 198 ? -15.627 -6.616 15.461 1.00 97.25 198 ILE A C 1
ATOM 1569 O O . ILE A 1 198 ? -15.234 -6.693 14.301 1.00 97.25 198 ILE A O 1
ATOM 1573 N N . ALA A 1 199 ? -15.312 -7.548 16.366 1.00 98.00 199 ALA A N 1
ATOM 1574 C CA . ALA A 1 199 ? -14.537 -8.742 16.038 1.00 98.00 199 ALA A CA 1
ATOM 1575 C C . ALA A 1 199 ? -15.243 -9.612 14.982 1.00 98.00 199 ALA A C 1
ATOM 1577 O O . ALA A 1 199 ? -14.579 -10.111 14.074 1.00 98.00 199 ALA A O 1
ATOM 1578 N N . ASP A 1 200 ? -16.569 -9.752 15.067 1.00 97.25 200 ASP A N 1
ATOM 1579 C CA . ASP A 1 200 ? -17.378 -10.470 14.077 1.00 97.25 200 ASP A CA 1
ATOM 1580 C C . ASP A 1 200 ? -17.414 -9.737 12.727 1.00 97.25 200 ASP A C 1
ATOM 1582 O O . ASP A 1 200 ? -17.292 -10.374 11.680 1.00 97.25 200 ASP A O 1
ATOM 1586 N N . GLN A 1 201 ? -17.518 -8.401 12.731 1.00 95.69 201 GLN A N 1
ATOM 1587 C CA . GLN A 1 201 ? -17.476 -7.587 11.506 1.00 95.69 201 GLN A CA 1
ATOM 1588 C C . GLN A 1 201 ? -16.147 -7.758 10.759 1.00 95.69 201 GLN A C 1
ATOM 1590 O O . GLN A 1 201 ? -16.133 -8.008 9.550 1.00 95.69 201 GLN A O 1
ATOM 1595 N N . VAL A 1 202 ? -15.022 -7.692 11.480 1.00 97.06 202 VAL A N 1
ATOM 1596 C CA . VAL A 1 202 ? -13.697 -7.804 10.856 1.00 97.06 202 VAL A CA 1
ATOM 1597 C C . VAL A 1 202 ? -13.279 -9.250 10.566 1.00 97.06 202 VAL A C 1
ATOM 1599 O O . VAL A 1 202 ? -12.302 -9.460 9.856 1.00 97.06 202 VAL A O 1
ATOM 1602 N N . ALA A 1 203 ? -14.002 -10.270 11.042 1.00 97.38 203 ALA A N 1
ATOM 1603 C CA . ALA A 1 203 ? -13.630 -11.677 10.840 1.00 97.38 203 ALA A CA 1
ATOM 1604 C C . ALA A 1 203 ? -13.530 -12.080 9.356 1.00 97.38 203 ALA A C 1
ATOM 1606 O O . ALA A 1 203 ? -12.730 -12.942 8.994 1.00 97.38 203 ALA A O 1
ATOM 1607 N N . SER A 1 204 ? -14.294 -11.420 8.479 1.00 96.06 204 SER A N 1
ATOM 1608 C CA . SER A 1 204 ? -14.240 -11.643 7.027 1.00 96.06 204 SER A CA 1
ATOM 1609 C C . SER A 1 204 ? -12.865 -11.344 6.404 1.00 96.06 204 SER A C 1
ATOM 1611 O O . SER A 1 204 ? -12.535 -11.904 5.359 1.00 96.06 204 SER A O 1
ATOM 1613 N N . PHE A 1 205 ? -12.026 -10.545 7.073 1.00 97.62 205 PHE A N 1
ATOM 1614 C CA . PHE A 1 205 ? -10.693 -10.161 6.607 1.00 97.62 205 PHE A CA 1
ATOM 1615 C C . PHE A 1 205 ? -9.566 -11.091 7.101 1.00 97.62 205 PHE A C 1
ATOM 1617 O O . PHE A 1 205 ? -8.407 -10.869 6.762 1.00 97.62 205 PHE A O 1
ATOM 1624 N N . GLU A 1 206 ? -9.853 -12.144 7.879 1.00 97.44 206 GLU A N 1
ATOM 1625 C CA . GLU A 1 206 ? -8.816 -13.030 8.452 1.00 97.44 206 GLU A CA 1
ATOM 1626 C C . GLU A 1 206 ? -7.945 -13.733 7.402 1.00 97.44 206 GLU A C 1
ATOM 1628 O O . GLU A 1 206 ? -6.734 -13.889 7.589 1.00 97.44 206 GLU A O 1
ATOM 1633 N N . THR A 1 207 ? -8.561 -14.173 6.300 1.00 97.62 207 THR A N 1
ATOM 1634 C CA . THR A 1 207 ? -7.829 -14.844 5.212 1.00 97.62 207 THR A CA 1
ATOM 1635 C C . THR A 1 207 ? -6.853 -13.864 4.571 1.00 97.62 207 THR A C 1
ATOM 1637 O O . THR A 1 207 ? -5.663 -14.155 4.466 1.00 97.62 207 THR A O 1
ATOM 1640 N N . TRP A 1 208 ? -7.337 -12.659 4.252 1.00 97.38 208 TRP A N 1
ATOM 1641 C CA . TRP A 1 208 ? -6.491 -11.584 3.750 1.00 97.38 208 TRP A CA 1
ATOM 1642 C C . TRP A 1 208 ? -5.368 -11.239 4.733 1.00 97.38 208 TRP A C 1
ATOM 1644 O O . TRP A 1 208 ? -4.225 -11.096 4.313 1.00 97.38 208 TRP A O 1
ATOM 1654 N N . GLU A 1 209 ? -5.647 -11.147 6.036 1.00 97.38 209 GLU A N 1
ATOM 1655 C CA . GLU A 1 209 ? -4.631 -10.776 7.024 1.00 97.38 209 GLU A CA 1
ATOM 1656 C C . GLU A 1 209 ? -3.510 -11.814 7.129 1.00 97.38 209 GLU A C 1
ATOM 1658 O O . GLU A 1 209 ? -2.330 -11.461 7.248 1.00 97.38 209 GLU A O 1
ATOM 1663 N N . THR A 1 210 ? -3.874 -13.093 7.020 1.00 96.25 210 THR A N 1
ATOM 1664 C CA . THR A 1 210 ? -2.916 -14.199 6.971 1.00 96.25 210 THR A CA 1
ATOM 1665 C C . THR A 1 210 ? -1.983 -14.036 5.775 1.00 96.25 210 THR A C 1
ATOM 1667 O O . THR A 1 210 ? -0.760 -14.052 5.944 1.00 96.25 210 THR A O 1
ATOM 1670 N N . ASP A 1 211 ? -2.539 -13.788 4.589 1.00 95.25 211 ASP A N 1
ATOM 1671 C CA . ASP A 1 211 ? -1.767 -13.580 3.364 1.00 95.25 211 ASP A CA 1
ATOM 1672 C C . ASP A 1 211 ? -0.918 -12.304 3.442 1.00 95.25 211 ASP A C 1
ATOM 1674 O O . ASP A 1 211 ? 0.276 -12.323 3.133 1.00 95.25 211 ASP A O 1
ATOM 1678 N N . PHE A 1 212 ? -1.489 -11.201 3.925 1.00 95.69 212 PHE A N 1
ATOM 1679 C CA . PHE A 1 212 ? -0.803 -9.929 4.146 1.00 95.69 212 PHE A CA 1
ATOM 1680 C C . PHE A 1 212 ? 0.411 -10.097 5.063 1.00 95.69 212 PHE A C 1
ATOM 1682 O O . PHE A 1 212 ? 1.492 -9.585 4.767 1.00 95.69 212 PHE A O 1
ATOM 1689 N N . LYS A 1 213 ? 0.291 -10.873 6.146 1.00 93.31 213 LYS A N 1
ATOM 1690 C CA . LYS A 1 213 ? 1.419 -11.182 7.033 1.00 93.31 213 LYS A CA 1
ATOM 1691 C C . LYS A 1 213 ? 2.529 -11.953 6.334 1.00 93.31 213 LYS A C 1
ATOM 1693 O O . LYS A 1 213 ? 3.690 -11.721 6.671 1.00 93.31 213 LYS A O 1
ATOM 1698 N N . THR A 1 214 ? 2.226 -12.834 5.379 1.00 91.38 214 THR A N 1
ATOM 1699 C CA . THR A 1 214 ? 3.283 -13.531 4.622 1.00 91.38 214 THR A CA 1
ATOM 1700 C C . THR A 1 214 ? 4.140 -12.555 3.819 1.00 91.38 214 THR A C 1
ATOM 1702 O O . THR A 1 214 ? 5.353 -12.726 3.780 1.00 91.38 214 THR A O 1
ATOM 1705 N N . ARG A 1 215 ? 3.534 -11.479 3.293 1.00 91.25 215 ARG A N 1
ATOM 1706 C CA . ARG A 1 215 ? 4.230 -10.389 2.591 1.00 91.25 215 ARG A CA 1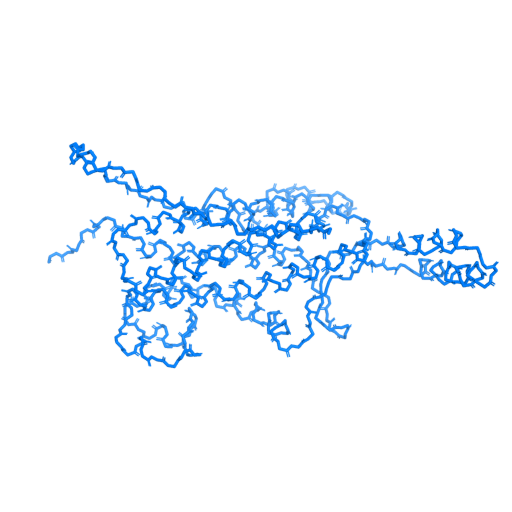
ATOM 1707 C C . ARG A 1 215 ? 4.915 -9.415 3.554 1.00 91.25 215 ARG A C 1
ATOM 1709 O O . ARG A 1 215 ? 6.051 -8.994 3.366 1.00 91.25 215 ARG A O 1
ATOM 1716 N N . ARG A 1 216 ? 4.256 -9.049 4.650 1.00 89.00 216 ARG A N 1
ATOM 1717 C CA . ARG A 1 216 ? 4.778 -8.058 5.603 1.00 89.00 216 ARG A CA 1
ATOM 1718 C C . ARG A 1 216 ? 5.906 -8.603 6.477 1.00 89.00 216 ARG A C 1
ATOM 1720 O O . ARG A 1 216 ? 6.833 -7.870 6.812 1.00 89.00 216 ARG A O 1
ATOM 1727 N N . ASN A 1 217 ? 5.830 -9.853 6.930 1.00 85.25 217 ASN A N 1
ATOM 1728 C CA . ASN A 1 217 ? 6.791 -10.394 7.898 1.00 85.25 217 ASN A CA 1
ATOM 1729 C C . ASN A 1 217 ? 8.242 -10.394 7.388 1.00 85.25 217 ASN A C 1
ATOM 1731 O O . ASN A 1 217 ? 9.125 -10.044 8.178 1.00 85.25 217 ASN A O 1
ATOM 1735 N N . PRO A 1 218 ? 8.517 -10.701 6.105 1.00 78.06 218 PRO A N 1
ATOM 1736 C CA . PRO A 1 218 ? 9.829 -10.472 5.515 1.00 78.06 218 PRO A CA 1
ATOM 1737 C C . PRO A 1 218 ? 10.301 -9.017 5.640 1.00 78.06 218 PRO A C 1
ATOM 1739 O O . PRO A 1 218 ? 11.429 -8.798 6.064 1.00 78.06 218 PRO A O 1
ATOM 1742 N N . VAL A 1 219 ? 9.437 -8.023 5.402 1.00 72.00 219 VAL A N 1
ATOM 1743 C CA . VAL A 1 219 ? 9.790 -6.594 5.547 1.00 72.00 219 VAL A CA 1
ATOM 1744 C C . VAL A 1 219 ? 10.229 -6.249 6.967 1.00 72.00 219 VAL A C 1
ATOM 1746 O O . VAL A 1 219 ? 11.191 -5.512 7.167 1.00 72.00 219 VAL A O 1
ATOM 1749 N N . ALA A 1 220 ? 9.523 -6.768 7.970 1.00 71.50 220 ALA A N 1
ATOM 1750 C CA . ALA A 1 220 ? 9.783 -6.420 9.365 1.00 71.50 220 ALA A CA 1
ATOM 1751 C C . ALA A 1 220 ? 11.013 -7.130 9.960 1.00 71.50 220 ALA A C 1
ATOM 1753 O O . ALA A 1 220 ? 11.549 -6.673 10.973 1.00 71.50 220 ALA A O 1
ATOM 1754 N N . HIS A 1 221 ? 11.431 -8.261 9.385 1.00 69.69 221 HIS A N 1
ATOM 1755 C CA . HIS A 1 221 ? 12.378 -9.172 10.038 1.00 69.69 221 HIS A CA 1
ATOM 1756 C C . HIS A 1 221 ? 13.477 -9.742 9.126 1.00 69.69 221 HIS A C 1
ATOM 1758 O O . HIS A 1 221 ? 14.365 -10.430 9.630 1.00 69.69 221 HIS A O 1
ATOM 1764 N N . ARG A 1 222 ? 13.423 -9.517 7.809 1.00 83.69 222 ARG A N 1
ATOM 1765 C CA . ARG A 1 222 ? 14.317 -10.118 6.805 1.00 83.69 222 ARG A CA 1
ATOM 1766 C C . ARG A 1 222 ? 14.721 -9.090 5.734 1.00 83.69 222 ARG A C 1
ATOM 1768 O O . ARG A 1 222 ? 15.116 -7.976 6.068 1.00 83.69 222 ARG A O 1
ATOM 1775 N N . ILE A 1 223 ? 14.703 -9.496 4.463 1.00 89.88 223 ILE A N 1
ATOM 1776 C CA . ILE A 1 223 ? 15.073 -8.688 3.306 1.00 89.88 223 ILE A CA 1
ATOM 1777 C C . ILE A 1 223 ? 13.912 -7.727 2.992 1.00 89.88 223 ILE A C 1
ATOM 1779 O O . ILE A 1 223 ? 12.762 -8.175 2.909 1.00 89.88 223 ILE A O 1
ATOM 1783 N N . PRO A 1 224 ? 14.181 -6.416 2.837 1.00 93.00 224 PRO A N 1
ATOM 1784 C CA . PRO A 1 224 ? 13.163 -5.452 2.444 1.00 93.00 224 PRO A CA 1
ATOM 1785 C C . PRO A 1 224 ? 12.506 -5.818 1.113 1.00 93.00 224 PRO A C 1
ATOM 1787 O O . PRO A 1 224 ? 13.152 -6.347 0.212 1.00 93.00 224 PRO A O 1
ATOM 1790 N N . LEU A 1 225 ? 11.237 -5.449 0.963 1.00 94.50 225 LEU A N 1
ATOM 1791 C CA . LEU A 1 225 ? 10.536 -5.520 -0.314 1.00 94.50 225 LEU A CA 1
ATOM 1792 C C . LEU A 1 225 ? 11.285 -4.736 -1.394 1.00 94.50 225 LEU A C 1
ATOM 1794 O O . LEU A 1 225 ? 11.651 -3.576 -1.181 1.00 94.50 225 LEU A O 1
ATOM 1798 N N . HIS A 1 226 ? 11.456 -5.349 -2.561 1.00 94.50 226 HIS A N 1
ATOM 1799 C CA . HIS A 1 226 ? 12.145 -4.755 -3.697 1.00 94.50 226 HIS A CA 1
ATOM 1800 C C . HIS A 1 226 ? 11.280 -4.802 -4.959 1.00 94.50 226 HIS A C 1
ATOM 1802 O O . HIS A 1 226 ? 10.658 -5.819 -5.264 1.00 94.50 226 HIS A O 1
ATOM 1808 N N . VAL A 1 227 ? 11.270 -3.697 -5.707 1.00 96.62 227 VAL A N 1
ATOM 1809 C CA . VAL A 1 227 ? 10.713 -3.625 -7.062 1.00 96.62 227 VAL A CA 1
ATOM 1810 C C . VAL A 1 227 ? 11.889 -3.639 -8.037 1.00 96.62 227 VAL A C 1
ATOM 1812 O O . VAL A 1 227 ? 12.651 -2.662 -8.052 1.00 96.62 227 VAL A O 1
ATOM 1815 N N . PRO A 1 228 ? 12.063 -4.719 -8.824 1.00 95.56 228 PRO A N 1
ATOM 1816 C CA . PRO A 1 228 ? 13.129 -4.802 -9.811 1.00 95.56 228 PRO A CA 1
ATOM 1817 C C . PRO A 1 228 ? 13.102 -3.597 -10.763 1.00 95.56 228 PRO A C 1
ATOM 1819 O O . PRO A 1 228 ? 12.026 -3.214 -11.230 1.00 95.56 228 PRO A O 1
ATOM 1822 N N . PRO A 1 229 ? 14.260 -2.985 -11.074 1.00 95.81 229 PRO A N 1
ATOM 1823 C CA . PRO A 1 229 ? 14.289 -1.770 -11.881 1.00 95.81 229 PRO A CA 1
ATOM 1824 C C . PRO A 1 229 ? 13.906 -2.020 -13.343 1.00 95.81 229 PRO A C 1
ATOM 1826 O O . PRO A 1 229 ? 13.285 -1.161 -13.966 1.00 95.81 229 PRO A O 1
ATOM 1829 N N . ALA A 1 230 ? 14.242 -3.193 -13.882 1.00 96.81 230 ALA A N 1
ATOM 1830 C CA . ALA A 1 230 ? 13.951 -3.579 -15.255 1.00 96.81 230 ALA A CA 1
ATOM 1831 C C . ALA A 1 230 ? 13.838 -5.102 -15.387 1.00 96.81 230 ALA A C 1
ATOM 1833 O O . ALA A 1 230 ? 14.493 -5.854 -14.663 1.00 96.81 230 ALA A O 1
ATOM 1834 N N . ALA A 1 231 ? 13.055 -5.547 -16.364 1.00 96.12 231 ALA A N 1
ATOM 1835 C CA . ALA A 1 231 ? 13.164 -6.862 -16.970 1.00 96.12 231 ALA A CA 1
ATOM 1836 C C . ALA A 1 231 ? 14.021 -6.746 -18.235 1.00 96.12 231 ALA A C 1
ATOM 1838 O O . ALA A 1 231 ? 13.736 -5.925 -19.107 1.00 96.12 231 ALA A O 1
ATOM 1839 N N . LEU A 1 232 ? 15.070 -7.566 -18.319 1.00 96.44 232 LEU A N 1
ATOM 1840 C CA . LEU A 1 232 ? 16.002 -7.579 -19.443 1.00 96.44 232 LEU A CA 1
ATOM 1841 C C . LEU A 1 232 ? 15.731 -8.786 -20.340 1.00 96.44 232 LEU A C 1
ATOM 1843 O O . LEU A 1 232 ? 15.656 -9.924 -19.871 1.00 96.44 232 LEU A O 1
ATOM 1847 N N . THR A 1 233 ? 15.636 -8.549 -21.642 1.00 97.12 233 THR A N 1
ATOM 1848 C CA . THR A 1 233 ? 15.706 -9.607 -22.653 1.00 97.12 233 THR A CA 1
ATOM 1849 C C . THR A 1 233 ? 17.155 -10.068 -22.853 1.00 97.12 233 THR A C 1
ATOM 1851 O O . THR A 1 233 ? 18.104 -9.420 -22.411 1.00 97.12 233 THR A O 1
ATOM 1854 N N . GLN A 1 234 ? 17.371 -11.173 -23.575 1.00 97.19 234 GLN A N 1
ATOM 1855 C CA . GLN A 1 234 ? 18.733 -11.606 -23.926 1.00 97.19 234 GLN A CA 1
ATOM 1856 C C . GLN A 1 234 ? 19.495 -10.553 -24.748 1.00 97.19 234 GLN A C 1
ATOM 1858 O O . GLN A 1 234 ? 20.709 -10.415 -24.597 1.00 97.19 234 GLN A O 1
ATOM 1863 N N . ALA A 1 235 ? 18.786 -9.803 -25.599 1.00 97.81 235 ALA A N 1
ATOM 1864 C CA . ALA A 1 235 ? 19.370 -8.710 -26.366 1.00 97.81 235 ALA A CA 1
ATOM 1865 C C . ALA A 1 235 ? 19.796 -7.556 -25.448 1.00 97.81 235 ALA A C 1
ATOM 1867 O O . ALA A 1 235 ? 20.918 -7.069 -25.582 1.00 97.81 235 ALA A O 1
ATOM 1868 N N . ASP A 1 236 ? 18.959 -7.191 -24.471 1.00 97.38 236 ASP A N 1
ATOM 1869 C CA . ASP A 1 236 ? 19.294 -6.158 -23.483 1.00 97.38 236 ASP A CA 1
ATOM 1870 C C . ASP A 1 236 ? 20.521 -6.553 -22.658 1.00 97.38 236 ASP A C 1
ATOM 1872 O O . ASP A 1 236 ? 21.401 -5.732 -22.436 1.00 97.38 236 ASP A O 1
ATOM 1876 N N . VAL A 1 237 ? 20.639 -7.822 -22.253 1.00 97.31 237 VAL A N 1
ATOM 1877 C CA . VAL A 1 237 ? 21.821 -8.318 -21.525 1.00 97.31 237 VAL A CA 1
ATOM 1878 C C . VAL A 1 237 ? 23.089 -8.214 -22.380 1.00 97.31 237 VAL A C 1
ATOM 1880 O O . VAL A 1 237 ? 24.132 -7.759 -21.904 1.00 97.31 237 VAL A O 1
ATOM 1883 N N . ALA A 1 238 ? 23.022 -8.608 -23.655 1.00 97.88 238 ALA A N 1
ATOM 1884 C CA . ALA A 1 238 ? 24.159 -8.489 -24.566 1.00 97.88 238 ALA A CA 1
ATOM 1885 C C . ALA A 1 238 ? 24.578 -7.022 -24.765 1.00 97.88 238 ALA A C 1
ATOM 1887 O O . ALA A 1 238 ? 25.776 -6.714 -24.776 1.00 97.88 238 ALA A O 1
ATOM 1888 N N . GLU A 1 239 ? 23.599 -6.127 -24.880 1.00 98.06 239 GLU A N 1
ATOM 1889 C CA . GLU A 1 239 ? 23.823 -4.692 -25.015 1.00 98.06 239 GLU A CA 1
ATOM 1890 C C . GLU A 1 239 ? 24.380 -4.072 -23.730 1.00 98.06 239 GLU A C 1
ATOM 1892 O O . GLU A 1 239 ? 25.344 -3.308 -23.790 1.00 98.06 239 GLU A O 1
ATOM 1897 N N . HIS A 1 240 ? 23.878 -4.480 -22.566 1.00 97.44 240 HIS A N 1
ATOM 1898 C CA . HIS A 1 240 ? 24.406 -4.081 -21.264 1.00 97.44 240 HIS A CA 1
ATOM 1899 C C . HIS A 1 240 ? 25.897 -4.413 -21.164 1.00 97.44 240 HIS A C 1
ATOM 1901 O O . HIS A 1 240 ? 26.720 -3.545 -20.882 1.00 97.44 240 HIS A O 1
ATOM 1907 N N . HIS A 1 241 ? 26.284 -5.649 -21.495 1.00 97.75 241 HIS A N 1
ATOM 1908 C CA . HIS A 1 241 ? 27.691 -6.049 -21.505 1.00 97.75 241 HIS A CA 1
ATOM 1909 C C . HIS A 1 241 ? 28.537 -5.259 -22.509 1.00 97.75 241 HIS A C 1
ATOM 1911 O O . HIS A 1 241 ? 29.731 -5.046 -22.281 1.00 97.75 241 HIS A O 1
ATOM 1917 N N . ARG A 1 242 ? 27.962 -4.847 -23.645 1.00 98.50 242 ARG A N 1
ATOM 1918 C CA . ARG A 1 242 ? 28.653 -3.996 -24.621 1.00 98.50 242 ARG A CA 1
ATOM 1919 C C . ARG A 1 242 ? 28.896 -2.602 -24.047 1.00 98.50 242 ARG A C 1
ATOM 1921 O O . ARG A 1 242 ? 30.027 -2.121 -24.125 1.00 98.50 242 ARG A O 1
ATOM 1928 N N . LEU A 1 243 ? 27.875 -1.983 -23.459 1.00 98.12 243 LEU A N 1
ATOM 1929 C CA . LEU A 1 243 ? 27.959 -0.661 -22.841 1.00 98.12 243 LEU A CA 1
ATOM 1930 C C . LEU A 1 243 ? 28.910 -0.646 -21.638 1.00 98.12 243 LEU A C 1
ATOM 1932 O O . LEU A 1 243 ? 29.718 0.273 -21.538 1.00 98.12 243 LEU A O 1
ATOM 1936 N N . ASP A 1 244 ? 28.916 -1.687 -20.801 1.00 97.94 244 ASP A N 1
ATOM 1937 C CA . ASP A 1 244 ? 29.856 -1.821 -19.677 1.00 97.94 244 ASP A CA 1
ATOM 1938 C C . ASP A 1 244 ? 31.321 -1.819 -20.133 1.00 97.94 244 ASP A C 1
ATOM 1940 O O . ASP A 1 244 ? 32.183 -1.177 -19.517 1.00 97.94 244 ASP A O 1
ATOM 1944 N N . ARG A 1 245 ? 31.622 -2.526 -21.234 1.00 98.44 245 ARG A N 1
ATOM 1945 C CA . ARG A 1 245 ? 32.970 -2.536 -21.822 1.00 98.44 245 ARG A CA 1
ATOM 1946 C C . ARG A 1 245 ? 33.364 -1.146 -22.314 1.00 98.44 245 ARG A C 1
ATOM 1948 O O . ARG A 1 245 ? 34.460 -0.690 -21.993 1.00 98.44 245 ARG A O 1
ATOM 1955 N N . LEU A 1 246 ? 32.465 -0.464 -23.022 1.00 98.44 246 LEU A N 1
ATOM 1956 C CA . LEU A 1 246 ? 32.707 0.887 -23.535 1.00 98.44 246 LEU A CA 1
ATOM 1957 C C . LEU A 1 246 ? 32.872 1.916 -22.413 1.00 98.44 246 LEU A C 1
ATOM 1959 O O . LEU A 1 246 ? 33.788 2.732 -22.464 1.00 98.44 246 LEU A O 1
ATOM 1963 N N . ALA A 1 247 ? 32.047 1.845 -21.368 1.00 97.94 247 ALA A N 1
ATOM 1964 C CA . ALA A 1 247 ? 32.187 2.674 -20.175 1.00 97.94 247 ALA A CA 1
ATOM 1965 C C . ALA A 1 247 ? 33.564 2.464 -19.521 1.00 97.94 247 ALA A C 1
ATOM 1967 O O . ALA A 1 247 ? 34.277 3.420 -19.219 1.00 97.94 247 ALA A O 1
ATOM 1968 N N . SER A 1 248 ? 33.988 1.205 -19.386 1.00 98.12 248 SER A N 1
ATOM 1969 C CA . SER A 1 248 ? 35.295 0.846 -18.823 1.00 98.12 248 SER A CA 1
ATOM 1970 C C . SER A 1 248 ? 36.476 1.309 -19.687 1.00 98.12 248 SER A C 1
ATOM 1972 O O . SER A 1 248 ? 37.537 1.651 -19.164 1.00 98.12 248 SER A O 1
ATOM 1974 N N . GLU A 1 249 ? 36.339 1.305 -21.013 1.00 98.56 249 GLU A N 1
ATOM 1975 C CA . GLU A 1 249 ? 37.332 1.854 -21.946 1.00 98.56 249 GLU A CA 1
ATOM 1976 C C . GLU A 1 249 ? 37.428 3.375 -21.839 1.00 98.56 249 GLU A C 1
ATOM 1978 O O . GLU A 1 249 ? 38.526 3.888 -21.624 1.00 98.56 249 GLU A O 1
ATOM 1983 N N . ALA A 1 250 ? 36.290 4.070 -21.887 1.00 98.44 250 ALA A N 1
ATOM 1984 C CA . ALA A 1 250 ? 36.208 5.520 -21.740 1.00 98.44 250 ALA A CA 1
ATOM 1985 C C . ALA A 1 250 ? 36.797 5.996 -20.402 1.00 98.44 250 ALA A C 1
ATOM 1987 O O . ALA A 1 250 ? 37.578 6.947 -20.355 1.00 98.44 250 ALA A O 1
ATOM 1988 N N . LEU A 1 251 ? 36.510 5.280 -19.309 1.00 98.12 251 LEU A N 1
ATOM 1989 C CA . LEU A 1 251 ? 37.083 5.580 -17.999 1.00 98.12 251 LEU A CA 1
ATOM 1990 C C . LEU A 1 251 ? 38.615 5.441 -17.993 1.00 98.12 251 LEU A C 1
ATOM 1992 O O . LEU A 1 251 ? 39.304 6.288 -17.428 1.00 98.12 251 LEU A O 1
ATOM 1996 N N . ARG A 1 252 ? 39.164 4.404 -18.644 1.00 98.31 252 ARG A N 1
ATOM 1997 C CA . ARG A 1 252 ? 40.621 4.198 -18.749 1.00 98.31 252 ARG A CA 1
ATOM 1998 C C . ARG A 1 252 ? 41.310 5.254 -19.609 1.00 98.31 252 ARG A C 1
ATOM 2000 O O . ARG A 1 252 ? 42.457 5.589 -19.325 1.00 98.31 252 ARG A O 1
ATOM 2007 N N . SER A 1 253 ? 40.640 5.775 -20.634 1.00 98.31 253 SER A N 1
ATOM 2008 C CA . SER A 1 253 ? 41.169 6.853 -21.477 1.00 98.31 253 SER A CA 1
ATOM 2009 C C . SER A 1 253 ? 40.968 8.254 -20.889 1.00 98.31 253 SER A C 1
ATOM 2011 O O . SER A 1 253 ? 41.408 9.224 -21.500 1.00 98.31 253 SER A O 1
ATOM 2013 N N . GLY A 1 254 ? 40.315 8.381 -19.727 1.00 98.25 254 GLY A N 1
ATOM 2014 C CA . GLY A 1 254 ? 39.991 9.672 -19.111 1.00 98.25 254 GLY A CA 1
ATOM 2015 C C . GLY A 1 254 ? 38.836 10.420 -19.788 1.00 98.25 254 GLY A C 1
ATOM 2016 O O . GLY A 1 254 ? 38.654 11.608 -19.535 1.00 98.25 254 GLY A O 1
ATOM 2017 N N . ASP A 1 255 ? 38.051 9.746 -20.634 1.00 98.50 255 ASP A N 1
ATOM 2018 C CA . ASP A 1 255 ? 36.853 10.310 -21.263 1.00 98.50 255 ASP A CA 1
ATOM 2019 C C . ASP A 1 255 ? 35.637 10.119 -20.341 1.00 98.50 255 ASP A C 1
ATOM 2021 O O . ASP A 1 255 ? 34.853 9.170 -20.448 1.00 98.50 255 ASP A O 1
ATOM 2025 N N . PHE A 1 256 ? 35.505 11.023 -19.370 1.00 97.75 256 PHE A N 1
ATOM 2026 C CA . PHE A 1 256 ? 34.449 10.949 -18.361 1.00 97.75 256 PHE A CA 1
ATOM 2027 C C . PHE A 1 256 ? 33.048 11.189 -18.932 1.00 97.75 256 PHE A C 1
ATOM 2029 O O . PHE A 1 256 ? 32.086 10.617 -18.418 1.00 97.75 256 PHE A O 1
ATOM 2036 N N . GLU A 1 257 ? 32.922 11.989 -19.993 1.00 98.25 257 GLU A N 1
ATOM 2037 C CA . GLU A 1 257 ? 31.632 12.254 -20.634 1.00 98.25 257 GLU A CA 1
ATOM 2038 C C . GLU A 1 257 ? 31.119 11.022 -21.381 1.00 98.25 257 GLU A C 1
ATOM 2040 O O . GLU A 1 257 ? 29.949 10.664 -21.238 1.00 98.25 257 GLU A O 1
ATOM 2045 N N . ALA A 1 258 ? 31.977 10.337 -22.148 1.00 98.06 258 ALA A N 1
ATOM 2046 C CA . ALA A 1 258 ? 31.593 9.088 -22.799 1.00 98.06 258 ALA A CA 1
ATOM 2047 C C . ALA A 1 258 ? 31.243 8.009 -21.771 1.00 98.06 258 ALA A C 1
ATOM 2049 O O . ALA A 1 258 ? 30.216 7.346 -21.908 1.00 98.06 258 ALA A O 1
ATOM 2050 N N . ASN A 1 259 ? 32.032 7.884 -20.700 1.00 98.19 259 ASN A N 1
ATOM 2051 C CA . ASN A 1 259 ? 31.713 6.975 -19.603 1.00 98.19 259 ASN A CA 1
ATOM 2052 C C . ASN A 1 259 ? 30.338 7.284 -18.981 1.00 98.19 259 ASN A C 1
ATOM 2054 O O . ASN A 1 259 ? 29.548 6.364 -18.780 1.00 98.19 259 ASN A O 1
ATOM 2058 N N . ALA A 1 260 ? 30.019 8.557 -18.716 1.00 96.88 260 ALA A N 1
ATOM 2059 C CA . ALA A 1 260 ? 28.712 8.951 -18.188 1.00 96.88 260 ALA A CA 1
ATOM 2060 C C . ALA A 1 260 ? 27.569 8.574 -19.145 1.00 96.88 260 ALA A C 1
ATOM 2062 O O . ALA A 1 260 ? 26.626 7.917 -18.714 1.00 96.88 260 ALA A O 1
ATOM 2063 N N . ARG A 1 261 ? 27.694 8.884 -20.445 1.00 97.81 261 ARG A N 1
ATOM 2064 C CA . ARG A 1 261 ? 26.692 8.513 -21.462 1.00 97.81 261 ARG A CA 1
ATOM 2065 C C . ARG A 1 261 ? 26.474 7.003 -21.554 1.00 97.81 261 ARG A C 1
ATOM 2067 O O . ARG A 1 261 ? 25.341 6.557 -21.671 1.00 97.81 261 ARG A O 1
ATOM 2074 N N . HIS A 1 262 ? 27.541 6.203 -21.505 1.00 97.94 262 HIS A N 1
ATOM 2075 C CA . HIS A 1 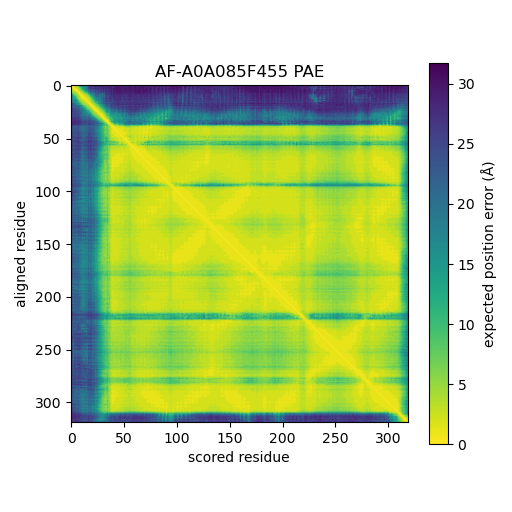262 ? 27.416 4.743 -21.554 1.00 97.94 262 HIS A CA 1
ATOM 2076 C C . HIS A 1 262 ? 26.725 4.177 -20.311 1.00 97.94 262 HIS A C 1
ATOM 2078 O O . HIS A 1 262 ? 25.917 3.264 -20.442 1.00 97.94 262 HIS A O 1
ATOM 2084 N N . ARG A 1 263 ? 26.998 4.736 -19.126 1.00 95.50 263 ARG A N 1
ATOM 2085 C CA . ARG A 1 263 ? 26.322 4.350 -17.878 1.00 95.50 263 ARG A CA 1
ATOM 2086 C C . ARG A 1 263 ? 24.871 4.818 -17.809 1.00 95.50 263 ARG A C 1
ATOM 2088 O O . ARG A 1 263 ? 24.056 4.172 -17.171 1.00 95.50 263 ARG A O 1
ATOM 2095 N N . GLU A 1 264 ? 24.550 5.951 -18.418 1.00 94.25 264 GLU A N 1
ATOM 2096 C CA . GLU A 1 264 ? 23.163 6.394 -18.556 1.00 94.25 264 GLU A CA 1
ATOM 2097 C C . GLU A 1 264 ? 22.404 5.455 -19.498 1.00 94.25 264 GLU A C 1
ATOM 2099 O O . GLU A 1 264 ? 21.341 4.958 -19.142 1.00 94.25 264 GLU A O 1
ATOM 2104 N N . ALA A 1 265 ? 23.013 5.093 -20.630 1.00 95.75 265 ALA A N 1
ATOM 2105 C CA . ALA A 1 265 ? 22.420 4.163 -21.582 1.00 95.75 2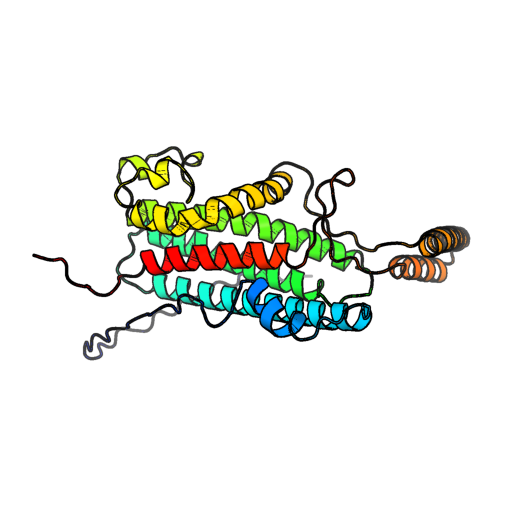65 ALA A CA 1
ATOM 2106 C C . ALA A 1 265 ? 22.142 2.769 -20.988 1.00 95.75 265 ALA A C 1
ATOM 2108 O O . ALA A 1 265 ? 21.179 2.134 -21.404 1.00 95.75 265 ALA A O 1
ATOM 2109 N N . THR A 1 266 ? 22.930 2.281 -20.016 1.00 95.31 266 THR A N 1
ATOM 2110 C CA . THR A 1 266 ? 22.614 1.005 -19.343 1.00 95.31 266 THR A CA 1
ATOM 2111 C C . THR A 1 266 ? 21.386 1.100 -18.440 1.00 95.31 266 THR A C 1
ATOM 2113 O O . THR A 1 266 ? 20.669 0.111 -18.309 1.00 95.31 266 THR A O 1
ATOM 2116 N N . CYS A 1 267 ? 21.107 2.268 -17.852 1.00 92.06 267 CYS A N 1
ATOM 2117 C CA . CYS A 1 267 ? 19.909 2.491 -17.037 1.00 92.06 267 CYS A CA 1
ATOM 2118 C C . CYS A 1 267 ? 18.612 2.483 -17.863 1.00 92.06 267 CYS A C 1
ATOM 2120 O O . CYS A 1 267 ? 17.547 2.227 -17.307 1.00 92.06 267 CYS A O 1
ATOM 2122 N N . ASP A 1 268 ? 18.704 2.743 -19.170 1.00 94.75 268 ASP A N 1
ATOM 2123 C CA . ASP A 1 268 ? 17.562 2.776 -20.089 1.00 94.75 268 ASP A CA 1
ATOM 2124 C C . ASP A 1 268 ? 17.244 1.408 -20.724 1.00 94.75 268 ASP A C 1
ATOM 2126 O O . ASP A 1 268 ? 16.283 1.292 -21.486 1.00 94.75 268 ASP A O 1
ATOM 2130 N N . LEU A 1 269 ? 18.032 0.365 -20.431 1.00 96.88 269 LEU A N 1
ATOM 2131 C CA . LEU A 1 269 ? 17.830 -0.968 -21.001 1.00 96.88 269 LEU A CA 1
ATOM 2132 C C . LEU A 1 269 ? 16.670 -1.731 -20.352 1.00 96.88 269 LEU A C 1
ATOM 2134 O O . LEU A 1 269 ? 16.482 -1.720 -19.134 1.00 96.88 269 LEU A O 1
ATOM 2138 N N . GLY A 1 270 ? 15.958 -2.493 -21.185 1.00 97.06 270 GLY A N 1
ATOM 2139 C CA . GLY A 1 270 ? 14.838 -3.337 -20.782 1.00 97.06 270 GLY A CA 1
ATOM 2140 C C . GLY A 1 270 ? 13.517 -2.591 -20.623 1.00 97.06 270 GLY A C 1
ATOM 2141 O O . GLY A 1 270 ? 13.319 -1.486 -21.126 1.00 97.06 270 GLY A O 1
ATOM 2142 N N . SER A 1 271 ? 12.587 -3.225 -19.915 1.00 97.19 271 SER A N 1
ATOM 2143 C CA . SER A 1 271 ? 11.254 -2.682 -19.653 1.00 97.19 271 SER A CA 1
ATOM 2144 C C . SER A 1 271 ? 10.901 -2.767 -18.178 1.00 97.19 271 SER A C 1
ATOM 2146 O O . SER A 1 271 ? 11.344 -3.672 -17.471 1.00 97.19 271 SER A O 1
ATOM 2148 N N . PHE A 1 272 ? 10.051 -1.866 -17.702 1.00 97.38 272 PHE A N 1
ATOM 2149 C CA . PHE A 1 272 ? 9.479 -2.007 -16.371 1.00 97.38 272 PHE A CA 1
ATOM 2150 C C . PHE A 1 272 ? 8.603 -3.256 -16.284 1.00 97.38 272 PHE A C 1
ATOM 2152 O O . PHE A 1 272 ? 7.849 -3.579 -17.200 1.00 97.38 272 PHE A O 1
ATOM 2159 N N . LEU A 1 273 ? 8.708 -3.948 -15.155 1.00 95.69 273 LEU A N 1
ATOM 2160 C CA . LEU A 1 273 ? 7.903 -5.111 -14.832 1.00 95.69 273 LEU A CA 1
ATOM 2161 C C . LEU A 1 273 ? 7.187 -4.806 -13.509 1.00 95.69 273 LEU A C 1
ATOM 2163 O O . LEU A 1 273 ? 7.878 -4.677 -12.497 1.00 95.69 273 LEU A O 1
ATOM 2167 N N . PRO A 1 274 ? 5.842 -4.682 -13.478 1.00 96.75 274 PRO A N 1
ATOM 2168 C CA . PRO A 1 274 ? 5.086 -4.317 -12.277 1.00 96.75 274 PRO A CA 1
ATOM 2169 C C . PRO A 1 274 ? 4.995 -5.496 -11.297 1.00 96.75 274 PRO A C 1
ATOM 2171 O O . PRO A 1 274 ? 3.927 -6.042 -11.010 1.00 96.75 274 PRO A O 1
ATOM 2174 N N . LYS A 1 275 ? 6.155 -5.914 -10.797 1.00 97.25 275 LYS A N 1
ATOM 2175 C CA . LYS A 1 275 ? 6.348 -7.015 -9.865 1.00 97.25 275 LYS A CA 1
ATOM 2176 C C . LYS A 1 275 ? 7.170 -6.539 -8.677 1.00 97.25 275 LYS A C 1
ATOM 2178 O O . LYS A 1 275 ? 7.953 -5.600 -8.785 1.00 97.25 275 LYS A O 1
ATOM 2183 N N . PHE A 1 276 ? 7.022 -7.223 -7.558 1.00 96.44 276 PHE A N 1
ATOM 2184 C CA . PHE A 1 276 ? 7.875 -7.039 -6.396 1.00 96.44 276 PHE A CA 1
ATOM 2185 C C . PHE A 1 276 ? 8.281 -8.390 -5.816 1.00 96.44 276 PHE A C 1
ATOM 2187 O O . PHE A 1 276 ? 7.666 -9.419 -6.103 1.00 96.44 276 PHE A O 1
ATOM 2194 N N . VAL A 1 277 ? 9.345 -8.384 -5.023 1.00 94.06 277 VAL A N 1
ATOM 2195 C CA . VAL A 1 277 ? 9.954 -9.591 -4.472 1.00 94.06 277 VAL A CA 1
ATOM 2196 C C . VAL A 1 277 ? 10.548 -9.312 -3.093 1.00 94.06 277 VAL A C 1
ATOM 2198 O O . VAL A 1 277 ? 10.916 -8.174 -2.792 1.00 94.06 277 VAL A O 1
ATOM 2201 N N . HIS A 1 278 ? 10.618 -10.340 -2.251 1.00 87.75 278 HIS A N 1
ATOM 2202 C CA . HIS A 1 278 ? 11.339 -10.298 -0.977 1.00 87.75 278 HIS A CA 1
ATOM 2203 C C . HIS A 1 278 ? 12.762 -10.824 -1.123 1.00 87.75 278 HIS A C 1
ATOM 2205 O O . HIS A 1 278 ? 13.714 -10.150 -0.747 1.00 87.75 278 HIS A O 1
ATOM 2211 N N . ASP A 1 279 ? 12.893 -12.020 -1.687 1.00 87.88 279 ASP A N 1
ATOM 2212 C CA . ASP A 1 279 ? 14.152 -12.722 -1.894 1.00 87.88 279 ASP A CA 1
ATOM 2213 C C . ASP A 1 279 ? 14.272 -13.098 -3.381 1.00 87.88 279 ASP A C 1
ATOM 2215 O O . ASP A 1 279 ? 13.286 -13.571 -3.948 1.00 87.88 279 ASP A O 1
ATOM 2219 N N . PRO A 1 280 ? 15.423 -12.887 -4.045 1.00 86.00 280 PRO A N 1
ATOM 2220 C CA . PRO A 1 280 ? 15.624 -13.296 -5.437 1.00 86.00 280 PRO A CA 1
ATOM 2221 C C . PRO A 1 280 ? 15.269 -14.759 -5.752 1.00 86.00 280 PRO A C 1
ATOM 2223 O O . PRO A 1 280 ? 14.948 -15.053 -6.903 1.00 86.00 280 PRO A O 1
ATOM 2226 N N . ASP A 1 281 ? 15.312 -15.648 -4.755 1.00 89.25 281 ASP A N 1
ATOM 2227 C CA . ASP A 1 281 ? 14.972 -17.067 -4.900 1.00 89.25 281 ASP A CA 1
ATOM 2228 C C . ASP A 1 281 ? 13.470 -17.366 -4.679 1.00 89.25 281 ASP A C 1
ATOM 2230 O O . ASP A 1 281 ? 13.021 -18.504 -4.850 1.00 89.25 281 ASP A O 1
ATOM 2234 N N . GLU A 1 282 ? 12.668 -16.361 -4.312 1.00 87.75 282 GLU A N 1
ATOM 2235 C CA . GLU A 1 282 ? 11.221 -16.473 -4.115 1.00 87.75 282 GLU A CA 1
ATOM 2236 C C . GLU A 1 282 ? 10.414 -16.045 -5.361 1.00 87.75 282 GLU A C 1
ATOM 2238 O O . GLU A 1 282 ? 10.881 -15.265 -6.198 1.00 87.75 282 GLU A O 1
ATOM 2243 N N . PRO A 1 283 ? 9.162 -16.526 -5.513 1.00 90.94 283 PRO A N 1
ATOM 2244 C CA . PRO A 1 283 ? 8.302 -16.119 -6.619 1.00 90.94 283 PRO A CA 1
ATOM 2245 C C . PRO A 1 283 ? 8.031 -14.608 -6.656 1.00 90.94 283 PRO A C 1
ATOM 2247 O O . PRO A 1 283 ? 7.709 -13.984 -5.644 1.00 90.94 283 PRO A O 1
ATOM 2250 N N . LEU A 1 284 ? 8.063 -14.034 -7.862 1.00 93.62 284 LEU A N 1
ATOM 2251 C CA . LEU A 1 284 ? 7.665 -12.646 -8.095 1.00 93.62 284 LEU A CA 1
ATOM 2252 C C . LEU A 1 284 ? 6.164 -12.452 -7.841 1.00 93.62 284 LEU A C 1
ATOM 2254 O O . LEU A 1 284 ? 5.330 -13.144 -8.431 1.00 93.62 284 LEU A O 1
ATOM 2258 N N . MET A 1 285 ? 5.815 -11.436 -7.059 1.00 95.81 285 MET A N 1
ATOM 2259 C CA . MET A 1 285 ? 4.431 -11.034 -6.806 1.00 95.81 285 MET A CA 1
ATOM 2260 C C . MET A 1 285 ? 4.019 -9.887 -7.723 1.00 95.81 285 MET A C 1
ATOM 2262 O O . MET A 1 285 ? 4.833 -9.035 -8.070 1.00 95.81 285 MET A O 1
ATOM 2266 N N . ASN A 1 286 ? 2.750 -9.855 -8.129 1.00 97.50 286 ASN A N 1
ATOM 2267 C CA . ASN A 1 286 ? 2.189 -8.739 -8.894 1.00 97.50 286 ASN A CA 1
ATOM 2268 C C . ASN A 1 286 ? 2.048 -7.498 -8.021 1.00 97.50 286 ASN A C 1
ATOM 2270 O O . ASN A 1 286 ? 1.499 -7.608 -6.933 1.00 97.50 286 ASN A O 1
ATOM 2274 N N . ILE A 1 287 ? 2.443 -6.325 -8.521 1.00 97.94 287 ILE A N 1
ATOM 2275 C CA . ILE A 1 287 ? 2.081 -5.045 -7.894 1.00 97.94 287 ILE A CA 1
ATOM 2276 C C . ILE A 1 287 ? 0.570 -4.822 -8.009 1.00 97.94 287 ILE A C 1
ATOM 2278 O O . ILE A 1 287 ? -0.072 -4.518 -7.007 1.00 97.94 287 ILE A O 1
ATOM 2282 N N . PHE A 1 288 ? 0.006 -5.023 -9.206 1.00 97.88 288 PHE A N 1
ATOM 2283 C CA . PHE A 1 288 ? -1.422 -4.852 -9.479 1.00 97.88 288 PHE A CA 1
ATOM 2284 C C . PHE A 1 288 ? -2.119 -6.213 -9.640 1.00 97.88 288 PHE A C 1
ATOM 2286 O O . PHE A 1 288 ? -1.643 -7.035 -10.428 1.00 97.88 288 PHE A O 1
ATOM 2293 N N . PRO A 1 289 ? -3.226 -6.475 -8.925 1.00 97.00 289 PRO A N 1
ATOM 2294 C CA . PRO A 1 289 ? -3.918 -5.571 -7.995 1.00 97.00 289 PRO A CA 1
ATOM 2295 C C . PRO A 1 289 ? -3.408 -5.627 -6.538 1.00 97.00 289 PRO A C 1
ATOM 2297 O O . PRO A 1 289 ? -3.855 -4.840 -5.716 1.00 97.00 289 PRO A O 1
ATOM 2300 N N . THR A 1 290 ? -2.443 -6.499 -6.217 1.00 97.69 290 THR A N 1
ATOM 2301 C CA . THR A 1 290 ? -2.055 -6.866 -4.838 1.00 97.69 290 THR A CA 1
ATOM 2302 C C . THR A 1 290 ? -1.814 -5.700 -3.874 1.00 97.69 290 THR A C 1
ATOM 2304 O O . THR A 1 290 ? -2.343 -5.711 -2.769 1.00 97.69 290 THR A O 1
ATOM 2307 N N . ILE A 1 291 ? -0.980 -4.717 -4.236 1.00 98.06 291 ILE A N 1
ATOM 2308 C CA . ILE A 1 291 ? -0.632 -3.618 -3.320 1.00 98.06 291 ILE A CA 1
ATOM 2309 C C . ILE A 1 291 ? -1.830 -2.672 -3.125 1.00 98.06 291 ILE A C 1
ATOM 2311 O O . ILE A 1 291 ? -2.156 -2.394 -1.969 1.00 98.06 291 ILE A O 1
ATOM 2315 N N . PRO A 1 292 ? -2.507 -2.180 -4.186 1.00 98.12 292 PRO A N 1
ATOM 2316 C CA . PRO A 1 292 ? -3.733 -1.413 -3.988 1.00 98.12 292 PRO A CA 1
ATOM 2317 C C . PRO A 1 292 ? -4.821 -2.197 -3.237 1.00 98.12 292 PRO A C 1
ATOM 2319 O O . PRO A 1 292 ? -5.483 -1.601 -2.392 1.00 98.12 292 PRO A O 1
ATOM 2322 N N . ASP A 1 293 ? -4.962 -3.510 -3.459 1.00 97.44 293 ASP A N 1
ATOM 2323 C CA . ASP A 1 293 ? -5.877 -4.359 -2.682 1.00 97.44 293 ASP A CA 1
ATOM 2324 C C . ASP A 1 293 ? -5.497 -4.369 -1.198 1.00 97.44 293 ASP A C 1
ATOM 2326 O O . ASP A 1 293 ? -6.351 -4.128 -0.353 1.00 97.44 293 ASP A O 1
ATOM 2330 N N . ASP A 1 294 ? -4.222 -4.570 -0.851 1.00 98.06 294 ASP A N 1
ATOM 2331 C CA . ASP A 1 294 ? -3.764 -4.553 0.545 1.00 98.06 294 ASP A CA 1
ATOM 2332 C C . ASP A 1 294 ? -4.082 -3.216 1.242 1.00 98.06 294 ASP A C 1
ATOM 2334 O O . ASP A 1 294 ? -4.515 -3.201 2.397 1.00 98.06 294 ASP A O 1
ATOM 2338 N N . VAL A 1 295 ? -3.920 -2.087 0.543 1.00 98.06 295 VAL A N 1
ATOM 2339 C CA . VAL A 1 295 ? -4.323 -0.766 1.058 1.00 98.06 295 VAL A CA 1
ATOM 2340 C C . VAL A 1 295 ? -5.848 -0.669 1.175 1.00 98.06 295 VAL A C 1
ATOM 2342 O O . VAL A 1 295 ? -6.357 -0.217 2.202 1.00 98.06 295 VAL A O 1
ATOM 2345 N N . GLY A 1 296 ? -6.581 -1.123 0.157 1.00 96.94 296 GLY A N 1
ATOM 2346 C CA . GLY A 1 296 ? -8.042 -1.136 0.114 1.00 96.94 296 GLY A CA 1
ATOM 2347 C C . GLY A 1 296 ? -8.669 -1.938 1.254 1.00 96.94 296 GLY A C 1
ATOM 2348 O O . GLY A 1 296 ? -9.584 -1.454 1.914 1.00 96.94 296 GLY A O 1
ATOM 2349 N N . GLN A 1 297 ? -8.135 -3.118 1.569 1.00 97.38 297 GLN A N 1
ATOM 2350 C CA . GLN A 1 297 ? -8.611 -3.955 2.675 1.00 97.38 297 GLN A CA 1
ATOM 2351 C C . GLN A 1 297 ? -8.420 -3.266 4.033 1.00 97.38 297 GLN A C 1
ATOM 2353 O O . GLN A 1 297 ? -9.328 -3.266 4.863 1.00 97.38 297 GLN A O 1
ATOM 2358 N N . VAL A 1 298 ? -7.285 -2.590 4.253 1.00 97.75 298 VAL A N 1
ATOM 2359 C CA . VAL A 1 298 ? -7.069 -1.795 5.477 1.00 97.75 298 VAL A CA 1
ATOM 2360 C C . VAL A 1 298 ? -8.014 -0.597 5.550 1.00 97.75 298 VAL A C 1
ATOM 2362 O O . VAL A 1 298 ? -8.468 -0.251 6.640 1.00 97.75 298 VAL A O 1
ATOM 2365 N N . VAL A 1 299 ? -8.350 0.016 4.412 1.00 97.06 299 VAL A N 1
ATOM 2366 C CA . VAL A 1 299 ? -9.382 1.058 4.351 1.00 97.06 299 VAL A CA 1
ATOM 2367 C C . VAL A 1 299 ? -10.748 0.500 4.762 1.00 97.06 299 VAL A C 1
ATOM 2369 O O . VAL A 1 299 ? -11.412 1.100 5.605 1.00 97.06 299 VAL A O 1
ATOM 2372 N N . LEU A 1 300 ? -11.157 -0.661 4.242 1.00 95.56 300 LEU A N 1
ATOM 2373 C CA . LEU A 1 300 ? -12.425 -1.299 4.620 1.00 95.56 300 LEU A CA 1
ATOM 2374 C C . LEU A 1 300 ? -12.473 -1.629 6.116 1.00 95.56 300 LEU A C 1
ATOM 2376 O O . LEU A 1 300 ? -13.423 -1.245 6.794 1.00 95.56 300 LEU A O 1
ATOM 2380 N N . ILE A 1 301 ? -11.418 -2.244 6.659 1.00 97.19 301 ILE A N 1
ATOM 2381 C CA . ILE A 1 301 ? -11.310 -2.516 8.101 1.00 97.19 301 ILE A CA 1
ATOM 2382 C C . ILE A 1 301 ? -11.379 -1.211 8.899 1.00 97.19 301 ILE A C 1
ATOM 2384 O O . ILE A 1 301 ? -12.094 -1.121 9.895 1.00 97.19 301 ILE A O 1
ATOM 2388 N N . GLY A 1 302 ? -10.646 -0.184 8.467 1.00 96.88 302 GLY A N 1
ATOM 2389 C CA . GLY A 1 302 ? -10.651 1.114 9.122 1.00 96.88 302 GLY A CA 1
ATOM 2390 C C . GLY A 1 302 ? -12.040 1.752 9.143 1.00 96.88 302 GLY A C 1
ATOM 2391 O O . GLY A 1 302 ? -12.377 2.372 10.147 1.00 96.88 302 GLY A O 1
ATOM 2392 N N . ARG A 1 303 ? -12.866 1.567 8.105 1.00 94.19 303 ARG A N 1
ATOM 2393 C CA . ARG A 1 303 ? -14.268 2.020 8.103 1.00 94.19 303 ARG A CA 1
ATOM 2394 C C . ARG A 1 303 ? -15.115 1.277 9.118 1.00 94.19 303 ARG A C 1
ATOM 2396 O O . ARG A 1 303 ? -15.743 1.941 9.931 1.00 94.19 303 ARG A O 1
ATOM 2403 N N . GLU A 1 304 ? -15.070 -0.054 9.137 1.00 94.94 304 GLU A N 1
ATOM 2404 C CA . GLU A 1 304 ? -15.811 -0.856 10.125 1.00 94.94 304 GLU A CA 1
ATOM 2405 C C . GLU A 1 304 ? -15.446 -0.424 11.558 1.00 94.94 304 GLU A C 1
ATOM 2407 O O . GLU A 1 304 ? -16.312 -0.190 12.400 1.00 94.94 304 GLU A O 1
ATOM 2412 N N . VAL A 1 305 ? -14.154 -0.192 11.824 1.00 96.44 305 VAL A N 1
ATOM 2413 C CA . VAL A 1 305 ? -13.683 0.302 13.126 1.00 96.44 305 VAL A CA 1
ATOM 2414 C C . VAL A 1 305 ? -14.190 1.716 13.433 1.00 96.44 305 VAL A C 1
ATOM 2416 O O . VAL A 1 305 ? -14.626 1.986 14.552 1.00 96.44 305 VAL A O 1
ATOM 2419 N N . GLN A 1 306 ? -14.112 2.639 12.475 1.00 94.75 306 GLN A N 1
ATOM 2420 C CA . GLN A 1 306 ? -14.531 4.028 12.669 1.00 94.75 306 GLN A CA 1
ATOM 2421 C C . GLN A 1 306 ? -16.049 4.165 12.829 1.00 94.75 306 GLN A C 1
ATOM 2423 O O . GLN A 1 306 ? -16.501 4.911 13.699 1.00 94.75 306 GLN A O 1
ATOM 2428 N N . GLU A 1 307 ? -16.826 3.405 12.058 1.00 92.31 307 GLU A N 1
ATOM 2429 C CA . GLU A 1 307 ? -18.278 3.289 12.201 1.00 92.31 307 GLU A CA 1
ATOM 2430 C C . GLU A 1 307 ? -18.655 2.721 13.570 1.00 92.31 307 GLU A C 1
ATOM 2432 O O . GLU A 1 307 ? -19.549 3.258 14.218 1.00 92.31 307 GLU A O 1
ATOM 2437 N N . PHE A 1 308 ? -17.934 1.706 14.056 1.00 93.62 308 PHE A N 1
ATOM 2438 C CA . PHE A 1 308 ? -18.162 1.132 15.382 1.00 93.62 308 PHE A CA 1
ATOM 2439 C C . PHE A 1 308 ? -17.845 2.106 16.530 1.00 93.62 308 PHE A C 1
ATOM 2441 O O . PHE A 1 308 ? -18.528 2.118 17.553 1.00 93.62 308 PHE A O 1
ATOM 2448 N N . ILE A 1 309 ? -16.811 2.942 16.378 1.00 93.81 309 ILE A N 1
ATOM 2449 C CA . ILE A 1 309 ? -16.473 3.999 17.348 1.00 93.81 309 ILE A CA 1
ATOM 2450 C C . ILE A 1 309 ? -17.511 5.126 17.321 1.00 93.81 309 ILE A C 1
ATOM 2452 O O . ILE A 1 309 ? -17.779 5.753 18.353 1.00 93.81 309 ILE A O 1
ATOM 2456 N N . CYS A 1 310 ? -18.068 5.413 16.145 1.00 89.62 310 CYS A N 1
ATOM 2457 C CA . CYS A 1 310 ? -19.062 6.452 15.977 1.00 89.62 310 CYS A CA 1
ATOM 2458 C C . CYS A 1 310 ? -20.316 6.116 16.784 1.00 89.62 310 CYS A C 1
ATOM 2460 O O . CYS A 1 310 ? -20.899 5.050 16.595 1.00 89.62 310 CYS A O 1
ATOM 2462 N N . PRO A 1 311 ? -20.789 7.014 17.665 1.00 74.00 311 PRO A N 1
ATOM 2463 C CA . PRO A 1 311 ? -22.072 6.823 18.308 1.00 74.00 311 PRO A CA 1
ATOM 2464 C C . PRO A 1 311 ? -23.133 6.829 17.207 1.00 74.00 311 PRO A C 1
ATOM 2466 O O . PRO A 1 311 ? -23.509 7.890 16.707 1.00 74.00 311 PRO A O 1
ATOM 2469 N N . THR A 1 312 ? -23.630 5.661 16.800 1.00 62.47 312 THR A N 1
ATOM 2470 C CA . THR A 1 312 ? -24.907 5.591 16.091 1.00 62.47 312 THR A CA 1
ATOM 2471 C C . THR A 1 312 ? -25.913 6.224 17.030 1.00 62.47 312 THR A C 1
ATOM 2473 O O . THR A 1 312 ? -26.215 5.641 18.072 1.00 62.47 312 THR A O 1
ATOM 2476 N N . GLY A 1 313 ? -26.330 7.458 16.726 1.00 47.59 313 GLY A N 1
ATOM 2477 C CA . GLY A 1 313 ? -27.248 8.224 17.559 1.00 47.59 313 GLY A CA 1
ATOM 2478 C C . GLY A 1 313 ? -28.390 7.319 17.992 1.00 47.59 313 GLY A C 1
ATOM 2479 O O . GLY A 1 313 ? -29.125 6.848 17.134 1.00 47.59 313 GLY A O 1
ATOM 2480 N N . ALA A 1 314 ? -28.421 7.005 19.290 1.00 37.81 314 ALA A N 1
ATOM 2481 C CA . ALA A 1 314 ? -29.415 6.213 20.003 1.00 37.81 314 ALA A CA 1
ATOM 2482 C C . ALA A 1 314 ? -30.486 5.552 19.108 1.00 37.81 314 ALA A C 1
ATOM 2484 O O . ALA A 1 314 ? -31.636 5.986 19.077 1.00 37.81 314 ALA A O 1
ATOM 2485 N N . ALA A 1 315 ? -30.136 4.475 18.399 1.00 39.22 315 ALA A N 1
ATOM 2486 C CA . ALA A 1 315 ? -31.151 3.504 18.018 1.00 39.22 315 ALA A CA 1
ATOM 2487 C C . ALA A 1 315 ? -31.539 2.815 19.329 1.00 39.22 315 ALA A C 1
ATOM 2489 O O . ALA A 1 315 ? -30.709 2.139 19.933 1.00 39.22 315 ALA A O 1
ATOM 2490 N N . GLY A 1 316 ? -32.736 3.147 19.821 1.00 38.47 316 GLY A N 1
ATOM 2491 C CA . GLY A 1 316 ? -33.180 2.939 21.195 1.00 38.47 316 GLY A CA 1
ATOM 2492 C C . GLY A 1 316 ? -32.718 1.626 21.816 1.00 38.47 316 GLY A C 1
ATOM 2493 O O . GLY A 1 316 ? -32.960 0.546 21.278 1.00 38.47 316 GLY A O 1
ATOM 2494 N N . GLN A 1 317 ? -32.088 1.738 22.986 1.00 33.34 317 GLN A N 1
ATOM 2495 C CA . GLN A 1 317 ? -32.077 0.630 23.928 1.00 33.34 317 GLN A CA 1
ATOM 2496 C C . GLN A 1 317 ? -33.543 0.234 24.167 1.00 33.34 317 GLN A C 1
ATOM 2498 O O . GLN A 1 317 ? -34.336 1.117 24.506 1.00 33.34 317 GLN A O 1
ATOM 2503 N N . PRO A 1 318 ? -33.940 -1.030 23.944 1.00 39.44 318 PRO A N 1
ATOM 2504 C CA . PRO A 1 318 ? -35.218 -1.493 24.451 1.00 39.44 318 PRO A CA 1
ATOM 2505 C C . PRO A 1 318 ? -35.156 -1.407 25.981 1.00 39.44 318 PRO A C 1
ATOM 2507 O O . PRO A 1 318 ? -34.216 -1.930 26.584 1.00 39.44 318 PRO A O 1
ATOM 2510 N N . GLU A 1 319 ? -36.109 -0.677 26.565 1.00 38.59 319 GLU A N 1
ATOM 2511 C CA . GLU A 1 319 ? -36.389 -0.696 28.009 1.00 38.59 319 GLU A CA 1
ATOM 2512 C C . GLU A 1 319 ? -36.689 -2.115 28.511 1.00 38.59 319 GLU A C 1
ATOM 2514 O O . GLU A 1 319 ? -37.328 -2.896 27.762 1.00 38.59 319 GLU A O 1
#

Mean predicted aligned error: 7.83 Å

Sequence (319 aa):
MAINRCRDTEIIFMAVSDNALPSQRWEISVRFNKFGAGEVDYAVHYSQFAAPFVIEGNETNNRFFETEAQEMHVFGVTNAVNELTADALLLLSMPTLQPEAEKLLRYGVMRRWRMIAAAWADFGSVVSPRRERPLSLEQSTLVGRSLNALYIDLHGLLDNYAWTLVHQFGSTETRNAKPMGIGLFSRTFRSDPGLAAIADQVASFETWETDFKTRRNPVAHRIPLHVPPAALTQADVAEHHRLDRLASEALRSGDFEANARHREATCDLGSFLPKFVHDPDEPLMNIFPTIPDDVGQVVLIGREVQEFICPTGAAGQPE

Radius of gyration: 24.74 Å; Cα contacts (8 Å, |Δi|>4): 379; chains: 1; bounding box: 78×51×62 Å

Solvent-accessible surface area (backbone atoms only — not comparable to full-atom va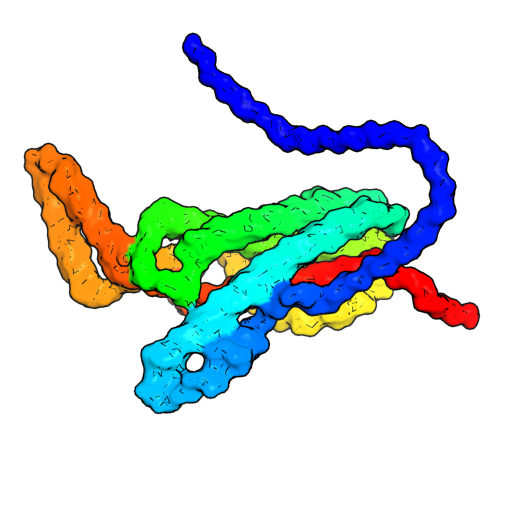lues): 17751 Å² total; per-residue (Å²): 139,87,81,81,81,87,74,81,89,74,84,78,80,79,82,77,79,92,70,91,67,82,88,72,79,75,82,76,78,82,72,76,58,94,61,53,96,18,61,37,56,54,67,58,31,31,57,71,49,17,61,84,65,56,50,93,93,38,64,71,58,32,50,51,26,46,35,50,13,48,46,52,28,49,51,16,28,54,48,30,52,55,50,55,48,52,52,56,56,53,57,74,73,47,94,80,61,39,72,68,16,43,49,27,42,63,62,37,32,50,49,27,48,53,50,33,54,50,21,49,50,60,27,52,75,72,58,50,76,84,52,54,67,30,40,47,73,67,52,32,50,49,36,25,53,20,51,43,50,30,51,53,29,56,54,53,30,48,40,26,49,31,51,21,47,31,58,57,48,35,47,76,66,63,63,67,46,60,74,93,52,57,28,64,89,27,68,60,38,45,70,28,83,63,32,32,70,61,30,58,66,51,52,81,47,51,67,58,51,56,56,49,44,68,65,37,50,37,49,78,76,58,50,56,46,38,47,61,37,46,46,69,50,75,66,38,51,56,47,40,57,50,33,53,52,51,21,55,50,25,52,73,73,68,36,58,66,60,20,50,52,30,56,52,54,50,50,64,44,43,28,36,49,74,36,34,36,58,47,95,91,50,79,74,39,56,40,75,62,51,54,52,37,57,54,21,52,52,44,53,51,49,46,59,53,50,56,68,69,44,79,70,76,77,73,70,78,82,130